Protein AF-A0AAV0I9U7-F1 (afdb_monomer)

Radius of gyration: 17.11 Å; Cα contacts (8 Å, |Δi|>4): 528; chains: 1; bounding box: 50×28×53 Å

Nearest PDB structures (foldseek):
  4u06-assembly1_A  TM=8.555E-01  e=3.594E-05  Leptospira interrogans serovar Copenhageni str. Fiocruz L1-130
  4u08-assembly2_B  TM=7.111E-01  e=4.210E-06  Leptospira interrogans serovar Copenhageni str. Fiocruz L1-130
  7sd1-assembly2_B  TM=6.664E-01  e=1.400E-04  Homo sapiens
  4u09-assembly1_A  TM=4.951E-01  e=8.299E-05  Leptospira interrogans serovar Copenhageni str. Fiocruz L1-130
  7txh-assembly2_E  TM=4.885E-01  e=1.726E-04  Homo sapiens

Mean predicted aligned error: 6.25 Å

Solvent-accessible surface area (backbone atoms only — not comparable to full-atom values): 9029 Å² total; per-residue (Å²): 134,87,80,79,70,90,63,75,78,84,75,64,47,83,37,41,68,49,76,51,66,68,43,69,79,36,58,59,79,77,92,60,69,67,28,48,50,21,30,33,42,39,40,29,42,32,41,23,43,56,51,67,77,43,55,53,32,63,49,24,28,34,41,37,40,32,38,26,58,51,19,38,43,39,59,19,57,47,60,33,48,51,22,28,35,43,36,41,30,40,21,59,48,20,38,40,63,33,57,39,51,53,28,41,47,24,30,35,43,38,41,33,41,21,37,44,23,42,55,63,47,38,53,41,50,22,56,52,24,30,36,40,38,41,28,36,26,46,44,22,45,45,56,61,38,58,45,51,24,50,48,30,29,32,43,35,41,33,53,20,59,45,24,56,50,72,62,70,62,78,32,56,78,50,74,75,53,78,43,79,39,57,45,52,71,125

pLDDT: mean 87.21, std 14.8, range [28.52, 98.88]

Secondary structure (DSSP, 8-state):
------S-----TT-SEEEEES-TT--S----TT-TT--EEEEES---S-PPP-TT-TT--EEEEE--TT--B-GGGTT-TT--EEEEE--TT--BPPPGGG-TT--EEEEES-TT--B--SGGG-TT--EEEEES-TT--B-TTGGG-TT--EEEEES-TT--B----TT--S--EEEEES----

InterPro domains:
  IPR032675 Leucine-rich repeat domain superfamily [G3DSA:3.80.10.10] (3-68)
  IPR032675 Leucine-rich repeat domain superfamily [G3DSA:3.80.10.10] (69-183)

Sequence (186 aa):
MRTLISSSPTLPSSLSTLSICGCQPLERLPNLANLSNLMTLYLSHIGVCEIPDLGELRMLEKFHLMDASNLINLDGLAHLELLEELSVNGCDVLRKLPSLSNLTKLRELKIIDCPFLSEIQGLGELEDLSFLLIKGCNQLTGVTGLDKLESLQQLMITDCAVIKKLPVLSALKHSWKLRITGAMAD

Foldseek 3Di:
DDPPPVDDPDDDLCDQEDADEDPPPQQADDDCLSVCNHQEYHYEQYAYQEHAQPLSVQNHQYYAHYQHQNHAEHQSCQNNQNHQYDAHENHANHAEYHACLSVLNHQEDHAEQHQNHADHHNPLNNQNHAYDAAYNPQNHQEYPNLCNHLNHQEDHAENHQRPADYPDNVSPPDHYDDHHYNYPHD

Organism: NCBI:txid586396

Structure (mmCIF, N/CA/C/O backbone):
data_AF-A0AAV0I9U7-F1
#
_entry.id   AF-A0AAV0I9U7-F1
#
loop_
_atom_site.group_PDB
_atom_site.id
_atom_site.type_symbol
_atom_site.label_atom_id
_atom_site.label_alt_id
_atom_site.label_comp_id
_atom_site.label_asym_id
_atom_site.label_entity_id
_atom_site.label_seq_id
_atom_site.pdbx_PDB_ins_code
_atom_site.Cartn_x
_atom_site.Cartn_y
_atom_site.Cartn_z
_atom_site.occupancy
_atom_site.B_iso_or_equiv
_atom_site.auth_seq_id
_atom_site.auth_comp_id
_atom_site.auth_asym_id
_atom_site.auth_atom_id
_atom_site.pdbx_PDB_model_num
ATOM 1 N N . MET A 1 1 ? 14.957 9.755 -31.350 1.00 32.69 1 MET A N 1
ATOM 2 C CA . MET A 1 1 ? 16.091 8.805 -31.345 1.00 32.69 1 MET A CA 1
ATOM 3 C C . MET A 1 1 ? 15.900 7.857 -30.174 1.00 32.69 1 MET A C 1
ATOM 5 O O . MET A 1 1 ? 15.924 8.312 -29.043 1.00 32.69 1 MET A O 1
ATOM 9 N N . ARG A 1 2 ? 15.620 6.576 -30.442 1.00 35.38 2 ARG A N 1
ATOM 10 C CA . ARG A 1 2 ? 15.543 5.523 -29.420 1.00 35.38 2 ARG A CA 1
ATOM 11 C C . ARG A 1 2 ? 16.968 5.073 -29.106 1.00 35.38 2 ARG A C 1
ATOM 13 O O . ARG A 1 2 ? 17.543 4.318 -29.883 1.00 35.38 2 ARG A O 1
ATOM 20 N N . THR A 1 3 ? 17.553 5.539 -28.012 1.00 28.52 3 THR A N 1
ATOM 21 C CA . THR A 1 3 ? 18.734 4.877 -27.451 1.00 28.52 3 THR A CA 1
ATOM 22 C C . THR A 1 3 ? 18.251 3.654 -26.687 1.00 28.52 3 THR A C 1
ATOM 24 O O . THR A 1 3 ? 17.832 3.748 -25.538 1.00 28.52 3 THR A O 1
ATOM 27 N N . LEU A 1 4 ? 18.271 2.505 -27.364 1.00 35.38 4 LEU A N 1
ATOM 28 C CA . LEU A 1 4 ? 18.295 1.200 -26.717 1.00 35.38 4 LEU A CA 1
ATOM 29 C C . LEU A 1 4 ? 19.596 1.130 -25.911 1.00 35.38 4 LEU A C 1
ATOM 31 O O . LEU A 1 4 ? 20.646 0.792 -26.451 1.00 35.38 4 LEU A O 1
ATOM 35 N N . ILE A 1 5 ? 19.550 1.492 -24.631 1.00 36.97 5 ILE A N 1
ATOM 36 C CA . ILE A 1 5 ? 20.617 1.134 -23.696 1.00 36.97 5 ILE A CA 1
ATOM 37 C C . ILE A 1 5 ? 20.419 -0.362 -23.434 1.00 36.97 5 ILE A C 1
ATOM 39 O O . ILE A 1 5 ? 19.670 -0.760 -22.548 1.00 36.97 5 ILE A O 1
ATOM 43 N N . SER A 1 6 ? 21.023 -1.204 -24.273 1.00 41.38 6 SER A N 1
ATOM 44 C CA . SER A 1 6 ? 20.899 -2.668 -24.238 1.00 41.38 6 SER A CA 1
ATOM 45 C C . SER A 1 6 ? 21.654 -3.331 -23.079 1.00 41.38 6 SER A C 1
ATOM 47 O O . SER A 1 6 ? 21.853 -4.540 -23.078 1.00 41.38 6 SER A O 1
ATOM 49 N N . SER A 1 7 ? 22.069 -2.563 -22.077 1.00 43.28 7 SER A N 1
ATOM 50 C CA . SER A 1 7 ? 22.565 -3.089 -20.813 1.00 43.28 7 SER A CA 1
ATOM 51 C C . SER A 1 7 ? 22.273 -2.066 -19.725 1.00 43.28 7 SER A C 1
ATOM 53 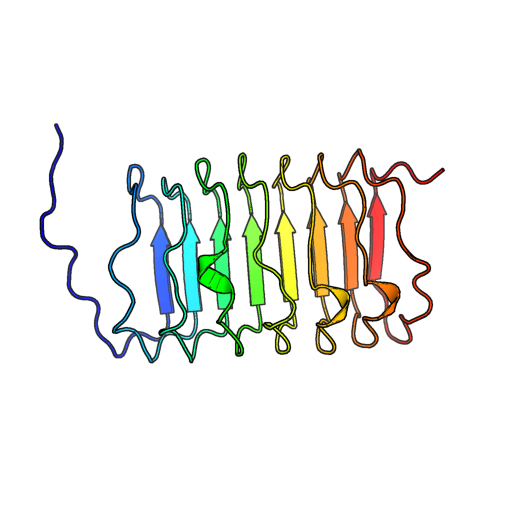O O . SER A 1 7 ? 23.000 -1.082 -19.578 1.00 43.28 7 SER A O 1
ATOM 55 N N . SER A 1 8 ? 21.193 -2.284 -18.972 1.00 55.66 8 SER A N 1
ATOM 56 C CA . SER A 1 8 ? 21.065 -1.648 -17.661 1.00 55.66 8 SER A CA 1
ATOM 57 C C . SER A 1 8 ? 22.343 -1.961 -16.877 1.00 55.66 8 SER A C 1
ATOM 59 O O . SER A 1 8 ? 22.754 -3.127 -16.882 1.00 55.66 8 SER A O 1
ATOM 61 N N . PRO A 1 9 ? 22.991 -0.977 -16.232 1.00 62.31 9 PRO A N 1
ATOM 62 C CA . PRO A 1 9 ? 24.119 -1.266 -15.360 1.00 62.31 9 PRO A CA 1
ATOM 63 C C . PRO A 1 9 ? 23.699 -2.337 -14.349 1.00 62.31 9 PRO A C 1
ATOM 65 O O . PRO A 1 9 ? 22.608 -2.271 -13.778 1.00 62.31 9 PRO A O 1
ATOM 68 N N . THR A 1 10 ? 24.539 -3.356 -14.168 1.00 74.06 10 THR A N 1
ATOM 69 C CA . THR A 1 10 ? 24.338 -4.356 -13.119 1.00 74.06 10 THR A CA 1
ATOM 70 C C . THR A 1 10 ? 24.479 -3.661 -11.775 1.00 74.06 10 THR A C 1
ATOM 72 O O . THR A 1 10 ? 25.557 -3.169 -11.438 1.00 74.06 10 THR A O 1
ATOM 75 N N . LEU A 1 11 ? 23.379 -3.587 -11.033 1.00 85.25 11 LEU A N 1
ATOM 76 C CA . LEU A 1 11 ? 23.352 -3.002 -9.700 1.00 85.25 11 LEU A CA 1
ATOM 77 C C . LEU A 1 11 ? 24.059 -3.941 -8.703 1.00 85.25 11 LEU A C 1
ATOM 79 O O . LEU A 1 11 ? 23.935 -5.163 -8.827 1.00 85.25 11 LEU A O 1
ATOM 83 N N . PRO A 1 12 ? 24.813 -3.406 -7.726 1.00 86.56 12 PRO A N 1
ATOM 84 C CA . PRO A 1 12 ? 25.513 -4.229 -6.747 1.00 86.56 12 PRO A CA 1
ATOM 85 C C . PRO A 1 12 ? 24.515 -4.915 -5.804 1.00 86.56 12 PRO A C 1
ATOM 87 O O . PRO A 1 12 ? 23.624 -4.267 -5.264 1.00 86.56 12 PRO A O 1
ATOM 90 N N . SER A 1 13 ? 24.692 -6.212 -5.537 1.00 88.56 13 SER A N 1
ATOM 91 C CA . SER A 1 13 ? 23.816 -6.978 -4.628 1.00 88.56 13 SER A CA 1
ATOM 92 C C . SER A 1 13 ? 23.899 -6.532 -3.162 1.00 88.56 13 SER A C 1
ATOM 94 O O . SER A 1 13 ? 23.037 -6.878 -2.358 1.00 88.56 13 SER A O 1
ATOM 96 N N . SER A 1 14 ? 24.920 -5.750 -2.802 1.00 91.81 14 SER A N 1
ATOM 97 C CA . SER A 1 14 ? 25.081 -5.145 -1.475 1.00 91.81 14 SER A CA 1
ATOM 98 C C . SER A 1 14 ? 24.196 -3.915 -1.246 1.00 91.81 14 SER A C 1
ATOM 100 O O . SER A 1 14 ? 24.271 -3.305 -0.183 1.00 91.81 14 SER A O 1
ATOM 102 N N . LEU A 1 15 ? 23.427 -3.486 -2.249 1.00 94.38 15 LEU A N 1
ATOM 103 C CA . LEU A 1 15 ? 22.609 -2.284 -2.169 1.00 94.38 15 LEU A CA 1
ATOM 104 C C . LEU A 1 15 ? 21.470 -2.469 -1.155 1.00 94.38 15 LEU A C 1
ATOM 106 O O . LEU A 1 15 ? 20.644 -3.362 -1.315 1.00 94.38 15 LEU A O 1
ATOM 110 N N . SER A 1 16 ? 21.405 -1.593 -0.150 1.00 96.88 16 SER A N 1
ATOM 111 C CA . SER A 1 16 ? 20.299 -1.537 0.817 1.00 96.88 16 SER A CA 1
ATOM 112 C C . SER A 1 16 ? 19.205 -0.547 0.413 1.00 96.88 16 SER A C 1
ATOM 114 O O . SER A 1 16 ? 18.048 -0.705 0.794 1.00 96.88 16 SER A O 1
ATOM 116 N N . THR A 1 17 ? 19.543 0.465 -0.388 1.00 97.19 17 THR A N 1
ATOM 117 C CA . THR A 1 17 ? 18.597 1.478 -0.864 1.00 97.19 17 THR A CA 1
ATOM 118 C C . THR A 1 17 ? 18.794 1.752 -2.347 1.00 97.19 17 THR A C 1
ATOM 120 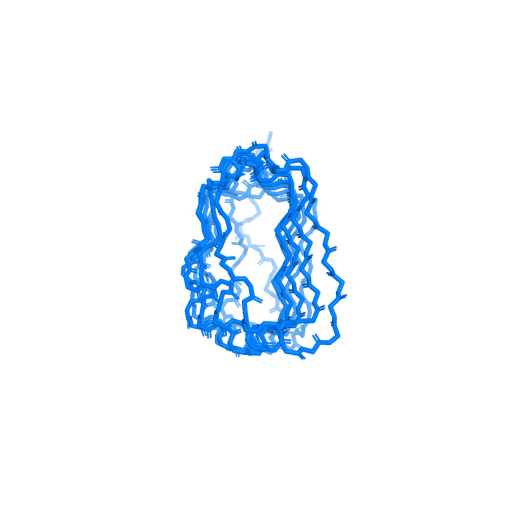O O . THR A 1 17 ? 19.903 2.053 -2.786 1.00 97.19 17 THR A O 1
ATOM 123 N N . LEU A 1 18 ? 17.706 1.699 -3.111 1.00 95.69 18 LEU A N 1
ATOM 124 C CA . LEU A 1 18 ? 17.666 2.011 -4.535 1.00 95.69 18 LEU A CA 1
ATOM 125 C C . LEU A 1 18 ? 16.683 3.151 -4.764 1.00 95.69 18 LEU A C 1
ATOM 127 O O . LEU A 1 18 ? 15.550 3.099 -4.294 1.00 95.69 18 LEU A O 1
ATOM 131 N N . SER A 1 19 ? 17.107 4.162 -5.516 1.00 94.62 19 SER A N 1
ATOM 132 C CA . SER A 1 19 ? 16.237 5.240 -5.977 1.00 94.62 19 SER A CA 1
ATOM 133 C C . SER A 1 19 ? 16.326 5.363 -7.492 1.00 94.62 19 SER A C 1
ATOM 135 O O . SER A 1 19 ? 17.421 5.493 -8.041 1.00 94.62 19 SER A O 1
ATOM 137 N N . ILE A 1 20 ? 15.178 5.304 -8.164 1.00 90.81 20 ILE A N 1
ATOM 138 C CA . ILE A 1 20 ? 15.032 5.524 -9.604 1.00 90.81 20 ILE A CA 1
ATOM 139 C C . ILE A 1 20 ? 14.125 6.741 -9.773 1.00 90.81 20 ILE A C 1
ATOM 141 O O . ILE A 1 20 ? 12.932 6.673 -9.483 1.00 90.81 20 ILE A O 1
ATOM 145 N N . CYS A 1 21 ? 14.697 7.859 -10.221 1.00 89.94 21 CYS A N 1
ATOM 146 C CA . CYS A 1 21 ? 13.996 9.135 -10.341 1.00 89.94 21 CYS A CA 1
ATOM 147 C C . CYS A 1 21 ? 14.173 9.743 -11.738 1.00 89.94 21 CYS A C 1
ATOM 149 O O . CYS A 1 21 ? 15.268 9.702 -12.302 1.00 89.94 21 CYS A O 1
ATOM 151 N N . GLY A 1 22 ? 13.101 10.307 -12.301 1.00 81.38 22 GLY A N 1
ATOM 152 C CA . GLY A 1 22 ? 13.161 11.114 -13.528 1.00 81.38 22 GLY A CA 1
ATOM 153 C C . GLY A 1 22 ? 13.458 10.316 -14.797 1.00 81.38 22 GLY A C 1
ATOM 154 O O . GLY A 1 22 ? 13.889 10.873 -15.805 1.00 81.38 22 GLY A O 1
ATOM 155 N N . CYS A 1 23 ? 13.238 9.004 -14.767 1.00 73.31 23 CYS A N 1
ATOM 156 C CA . CYS A 1 23 ? 13.459 8.126 -15.908 1.00 73.31 23 CYS A CA 1
ATOM 157 C C . CYS A 1 23 ? 12.193 8.049 -16.778 1.00 73.31 23 CYS A C 1
ATOM 159 O O . CYS A 1 23 ? 11.574 6.999 -16.886 1.00 73.31 23 CYS A O 1
ATOM 161 N N . GLN A 1 24 ? 11.785 9.147 -17.415 1.00 73.12 24 GLN A N 1
ATOM 162 C CA . GLN A 1 24 ? 10.791 9.133 -18.503 1.00 73.12 24 GLN A CA 1
ATOM 163 C C . GLN A 1 24 ? 11.577 9.046 -19.826 1.00 73.12 24 GLN A C 1
ATOM 165 O O . GLN A 1 24 ? 12.372 9.951 -20.087 1.00 73.12 24 GLN A O 1
ATOM 170 N N . PRO A 1 25 ? 11.470 7.972 -20.639 1.00 68.38 25 PRO A N 1
ATOM 171 C CA . PRO A 1 25 ? 10.328 7.071 -20.809 1.00 68.38 25 PRO A CA 1
ATOM 172 C C . PRO A 1 25 ? 10.620 5.628 -20.348 1.00 68.38 25 PRO A C 1
ATOM 174 O O . PRO A 1 25 ? 10.526 4.697 -21.142 1.00 68.38 25 PRO A O 1
ATOM 177 N N . LEU A 1 26 ? 11.050 5.401 -19.104 1.00 74.38 26 LEU A N 1
ATOM 178 C CA . LEU A 1 26 ? 11.305 4.048 -18.599 1.00 74.38 26 LEU A CA 1
ATOM 179 C C . LEU A 1 26 ? 9.989 3.266 -18.556 1.00 74.38 26 LEU A C 1
ATOM 181 O O . LEU A 1 26 ? 9.232 3.358 -17.597 1.00 74.38 26 LEU A O 1
ATOM 185 N N . GLU A 1 27 ? 9.725 2.512 -19.618 1.00 79.19 27 GLU A N 1
ATOM 186 C CA . GLU A 1 27 ? 8.516 1.698 -19.771 1.00 79.19 27 GLU A CA 1
ATOM 187 C C . GLU A 1 27 ? 8.557 0.442 -18.886 1.00 79.19 27 GLU A C 1
ATOM 189 O O . GLU A 1 27 ? 7.519 -0.158 -18.615 1.00 79.19 27 GLU A O 1
ATOM 194 N N . ARG A 1 28 ? 9.750 0.029 -18.425 1.00 82.00 28 ARG A N 1
ATOM 195 C CA . ARG A 1 28 ? 9.964 -1.171 -17.599 1.00 82.00 28 ARG A CA 1
ATOM 196 C C . ARG A 1 28 ? 11.075 -0.941 -16.580 1.00 82.00 28 ARG A C 1
ATOM 198 O O . ARG A 1 28 ? 12.111 -0.382 -16.933 1.00 82.00 28 ARG A O 1
ATOM 205 N N . LEU A 1 29 ? 10.895 -1.415 -15.348 1.00 84.56 29 LEU A N 1
ATOM 206 C CA . LEU A 1 29 ? 11.964 -1.389 -14.346 1.00 84.56 29 LEU A CA 1
ATOM 207 C C . LEU A 1 29 ? 13.150 -2.281 -14.764 1.00 84.56 29 LEU A C 1
ATOM 209 O O . LEU A 1 29 ? 12.949 -3.289 -15.450 1.00 84.56 29 LEU A O 1
ATOM 213 N N . PRO A 1 30 ? 14.388 -1.940 -14.350 1.00 84.38 30 PRO A N 1
ATOM 214 C CA . PRO A 1 30 ? 15.520 -2.849 -14.494 1.00 84.38 30 PRO A CA 1
ATOM 215 C C . PRO A 1 30 ? 15.283 -4.135 -13.690 1.00 84.38 30 PRO A C 1
ATOM 217 O O . PRO A 1 30 ? 14.468 -4.165 -12.771 1.00 84.38 30 PRO A O 1
ATOM 220 N N . ASN A 1 31 ? 16.009 -5.207 -14.017 1.00 85.06 31 ASN A N 1
ATOM 221 C CA . ASN A 1 31 ? 15.917 -6.445 -13.245 1.00 85.06 31 ASN A CA 1
ATOM 222 C C . ASN A 1 31 ? 16.465 -6.225 -11.824 1.00 85.06 31 ASN A C 1
ATOM 224 O O . ASN A 1 31 ? 17.658 -5.965 -11.656 1.00 85.06 31 ASN A O 1
ATOM 228 N N . LEU A 1 32 ? 15.591 -6.343 -10.821 1.00 89.12 32 LEU A N 1
ATOM 229 C CA . LEU A 1 32 ? 15.921 -6.157 -9.407 1.00 89.12 32 LEU A CA 1
ATOM 230 C C . LEU A 1 32 ? 16.149 -7.481 -8.658 1.00 89.12 32 LEU A C 1
ATOM 232 O O . LEU A 1 32 ? 16.520 -7.441 -7.491 1.00 89.12 32 LEU A O 1
ATOM 236 N N . ALA A 1 33 ? 15.981 -8.643 -9.301 1.00 83.75 33 ALA A N 1
ATOM 237 C CA . ALA A 1 33 ? 15.939 -9.948 -8.626 1.00 83.75 33 ALA A CA 1
ATOM 238 C C . ALA A 1 33 ? 17.190 -10.281 -7.787 1.00 83.75 33 ALA A C 1
ATOM 240 O O . ALA A 1 33 ? 17.105 -11.018 -6.814 1.00 83.75 33 ALA A O 1
ATOM 241 N N . ASN A 1 34 ? 18.352 -9.712 -8.127 1.00 86.31 34 ASN A N 1
ATOM 242 C CA . ASN A 1 34 ? 19.609 -9.964 -7.412 1.00 86.31 34 ASN A CA 1
ATOM 243 C C . ASN A 1 34 ? 19.848 -9.026 -6.213 1.00 86.31 34 ASN A C 1
ATOM 245 O O . ASN A 1 34 ? 20.899 -9.108 -5.573 1.00 86.31 34 ASN A O 1
ATOM 249 N N . LEU A 1 35 ? 18.925 -8.108 -5.914 1.00 92.31 35 LEU A N 1
ATOM 250 C CA . LEU A 1 35 ? 19.061 -7.126 -4.834 1.00 92.31 35 LEU A CA 1
ATOM 251 C C . LEU A 1 35 ? 18.469 -7.655 -3.522 1.00 92.31 35 LEU A C 1
ATOM 253 O O . LEU A 1 35 ? 17.637 -7.011 -2.893 1.00 92.31 35 LEU A O 1
ATOM 257 N N . SER A 1 36 ? 18.912 -8.834 -3.089 1.00 89.94 36 SER A N 1
ATOM 258 C CA . SER A 1 36 ? 18.362 -9.527 -1.915 1.00 89.94 36 SER A CA 1
ATOM 259 C C . SER A 1 36 ? 18.560 -8.783 -0.586 1.00 89.94 36 SER A C 1
ATOM 261 O O . SER A 1 36 ? 17.892 -9.107 0.388 1.00 89.94 36 SER A O 1
ATOM 263 N N . ASN A 1 37 ? 19.475 -7.808 -0.530 1.00 94.38 37 ASN A N 1
ATOM 264 C CA . ASN A 1 37 ? 19.717 -6.961 0.646 1.00 94.38 37 ASN A CA 1
ATOM 265 C C . ASN A 1 37 ? 18.946 -5.631 0.604 1.00 94.38 37 ASN A C 1
ATOM 267 O O . ASN A 1 37 ? 19.140 -4.789 1.481 1.00 94.38 37 ASN A O 1
ATOM 271 N N . LEU A 1 38 ? 18.121 -5.410 -0.424 1.00 97.19 38 LEU A N 1
ATOM 272 C CA . LEU A 1 38 ? 17.418 -4.150 -0.603 1.00 97.19 38 LEU A CA 1
ATOM 273 C C . LEU A 1 38 ? 16.325 -3.999 0.454 1.00 97.19 38 LEU A C 1
ATOM 275 O O . LEU A 1 38 ? 15.378 -4.774 0.481 1.00 97.19 38 LEU A O 1
ATOM 279 N N . MET A 1 39 ? 16.458 -2.969 1.284 1.00 98.25 39 MET A N 1
ATOM 280 C CA . MET A 1 39 ? 15.520 -2.612 2.350 1.00 98.25 39 MET A CA 1
ATOM 281 C C . MET A 1 39 ? 14.599 -1.468 1.943 1.00 98.25 39 MET A C 1
ATOM 283 O O . MET A 1 39 ? 13.493 -1.334 2.458 1.00 98.25 39 MET A O 1
ATOM 287 N N . THR A 1 40 ? 15.034 -0.624 1.006 1.00 98.56 40 THR A N 1
ATOM 288 C CA . THR A 1 40 ? 14.261 0.544 0.584 1.00 98.56 40 THR A CA 1
ATOM 289 C C . THR A 1 40 ? 14.315 0.751 -0.923 1.00 98.56 40 THR A C 1
ATOM 291 O O . THR A 1 40 ? 15.394 0.815 -1.518 1.00 98.56 40 THR A O 1
ATOM 294 N N . LEU A 1 41 ? 13.143 0.918 -1.532 1.00 97.69 41 LEU A N 1
ATOM 295 C CA . LEU A 1 41 ? 12.976 1.209 -2.950 1.00 97.69 41 LEU A CA 1
ATOM 296 C C . LEU A 1 41 ? 12.166 2.497 -3.135 1.00 97.69 41 LEU A C 1
ATOM 298 O O . LEU A 1 41 ? 10.997 2.569 -2.760 1.00 97.69 41 LEU A O 1
ATOM 302 N N . TYR A 1 42 ? 12.797 3.501 -3.742 1.00 97.12 42 TYR A N 1
ATOM 303 C CA . TYR A 1 42 ? 12.165 4.741 -4.186 1.00 97.12 42 TYR A CA 1
ATOM 304 C C . TYR A 1 42 ? 12.023 4.740 -5.706 1.00 97.12 42 TYR A C 1
ATOM 306 O O . TYR A 1 42 ? 13.000 4.582 -6.438 1.00 97.12 42 TYR A O 1
ATOM 314 N N . LEU A 1 43 ? 10.811 4.976 -6.183 1.00 94.44 43 LEU A N 1
ATOM 315 C CA . LEU A 1 43 ? 10.473 5.125 -7.589 1.00 94.44 43 LEU A CA 1
ATOM 316 C C . LEU A 1 43 ? 9.753 6.462 -7.761 1.00 94.44 43 LEU A C 1
ATOM 318 O O . LEU A 1 43 ? 8.715 6.683 -7.145 1.00 94.44 43 LEU A O 1
ATOM 322 N N . SER A 1 44 ? 10.298 7.371 -8.565 1.00 94.12 44 SER A N 1
ATOM 323 C CA . SER A 1 44 ? 9.726 8.708 -8.748 1.00 94.12 44 SER A CA 1
ATOM 324 C C . SER A 1 44 ? 9.779 9.157 -10.205 1.00 94.12 44 SER A C 1
ATOM 326 O O . SER A 1 44 ? 10.797 8.984 -10.879 1.00 94.12 44 SER A O 1
ATOM 328 N N . HIS A 1 45 ? 8.690 9.742 -10.706 1.00 91.56 45 HIS A N 1
ATOM 329 C CA . HIS A 1 45 ? 8.592 10.241 -12.080 1.00 91.56 45 HIS A CA 1
ATOM 330 C C . HIS A 1 45 ? 8.976 9.165 -13.117 1.00 91.56 45 HIS A C 1
ATOM 332 O O . HIS A 1 45 ? 9.830 9.392 -13.979 1.00 91.56 45 HIS A O 1
ATOM 338 N N . ILE A 1 46 ? 8.373 7.974 -13.027 1.00 87.88 46 ILE A N 1
ATOM 339 C CA . ILE A 1 46 ? 8.652 6.834 -13.922 1.00 87.88 46 ILE A CA 1
ATOM 340 C C . ILE A 1 46 ? 7.484 6.546 -14.870 1.00 87.88 46 ILE A C 1
ATOM 342 O O . ILE A 1 46 ? 6.323 6.763 -14.535 1.00 87.88 46 ILE A O 1
ATOM 346 N N . GLY A 1 47 ? 7.797 6.070 -16.078 1.00 85.81 47 GLY A N 1
ATOM 347 C CA . GLY A 1 47 ? 6.818 5.851 -17.151 1.00 85.81 47 GLY A CA 1
ATOM 348 C C . GLY A 1 47 ? 6.235 4.438 -17.212 1.00 85.81 47 GLY A C 1
ATOM 349 O O . GLY A 1 47 ? 5.608 4.104 -18.217 1.00 85.81 47 GLY A O 1
ATOM 350 N N . VAL A 1 48 ? 6.475 3.607 -16.191 1.00 85.38 48 VAL A N 1
ATOM 351 C CA . VAL A 1 48 ? 6.119 2.180 -16.195 1.00 85.38 48 VAL A CA 1
ATOM 352 C C . VAL A 1 48 ? 4.607 1.975 -16.131 1.00 85.38 48 VAL A C 1
ATOM 354 O O . VAL A 1 48 ? 3.901 2.704 -15.435 1.00 85.38 48 VAL A O 1
ATOM 357 N N . CYS A 1 49 ? 4.118 0.946 -16.823 1.00 84.06 49 CYS A N 1
ATOM 358 C CA . CYS A 1 49 ? 2.703 0.561 -16.781 1.00 84.06 49 CYS A CA 1
ATOM 359 C C . CYS A 1 49 ? 2.396 -0.480 -15.692 1.00 84.06 49 CYS A C 1
ATOM 361 O O . CYS A 1 49 ? 1.262 -0.565 -15.215 1.00 84.06 49 CYS A O 1
ATOM 363 N N . GLU A 1 50 ? 3.409 -1.250 -15.287 1.00 85.50 50 GLU A N 1
ATOM 364 C CA . GLU A 1 50 ? 3.328 -2.308 -14.278 1.00 85.50 50 GLU A CA 1
ATOM 365 C C . GLU A 1 50 ? 4.609 -2.369 -13.433 1.00 85.50 50 GLU A C 1
ATOM 367 O O . GLU A 1 50 ? 5.701 -2.037 -13.907 1.00 85.50 50 GLU A O 1
ATOM 372 N N . ILE A 1 51 ? 4.471 -2.815 -12.183 1.00 89.88 51 ILE A N 1
ATOM 373 C CA . ILE A 1 51 ? 5.601 -3.214 -11.340 1.00 89.88 51 ILE A CA 1
ATOM 374 C C . ILE A 1 51 ? 5.810 -4.723 -11.535 1.00 89.88 51 ILE A C 1
ATOM 376 O O . ILE A 1 51 ? 4.849 -5.475 -11.357 1.00 89.88 51 ILE A O 1
ATOM 380 N N . PRO A 1 52 ? 7.020 -5.182 -11.920 1.00 89.94 52 PRO A N 1
ATOM 381 C CA . PRO A 1 52 ? 7.313 -6.609 -12.005 1.00 89.94 52 PRO A CA 1
ATOM 382 C C . PRO A 1 52 ? 7.191 -7.255 -10.624 1.00 89.94 52 PRO A C 1
ATOM 384 O O . PRO A 1 52 ? 7.252 -6.563 -9.612 1.00 89.94 52 PRO A O 1
ATOM 387 N N . ASP A 1 53 ? 7.068 -8.579 -10.576 1.00 92.06 53 ASP A N 1
ATOM 388 C CA . ASP A 1 53 ? 7.092 -9.289 -9.298 1.00 92.06 53 ASP A CA 1
ATOM 389 C C . ASP A 1 53 ? 8.393 -8.987 -8.539 1.00 92.06 53 ASP A C 1
ATOM 391 O O . ASP A 1 53 ? 9.498 -9.206 -9.047 1.00 92.06 53 ASP A O 1
ATOM 395 N N . LEU A 1 54 ? 8.243 -8.432 -7.338 1.00 93.44 54 LEU A N 1
ATOM 396 C CA . LEU A 1 54 ? 9.334 -8.068 -6.446 1.00 93.44 54 LEU A CA 1
ATOM 397 C C . LEU A 1 54 ? 9.551 -9.114 -5.344 1.00 93.44 54 LEU A C 1
ATOM 399 O O . LEU A 1 54 ? 10.311 -8.845 -4.420 1.00 93.44 54 LEU A O 1
ATOM 403 N N . GLY A 1 55 ? 8.942 -10.302 -5.425 1.00 91.44 55 GLY A N 1
ATOM 404 C CA . GLY A 1 55 ? 9.016 -11.344 -4.389 1.00 91.44 55 GLY A CA 1
ATOM 405 C C . GLY A 1 55 ? 10.426 -11.834 -4.017 1.00 91.44 55 GLY A C 1
ATOM 406 O O . GLY A 1 55 ? 10.623 -12.390 -2.938 1.00 91.44 55 GLY A O 1
ATOM 407 N N . GLU A 1 56 ? 11.436 -11.592 -4.857 1.00 91.62 56 GLU A N 1
ATOM 408 C CA . GLU A 1 56 ? 12.844 -11.870 -4.521 1.00 91.62 56 GLU A CA 1
ATOM 409 C C . GLU A 1 56 ? 13.464 -10.819 -3.576 1.00 91.62 56 GLU A C 1
ATOM 411 O O . GLU A 1 56 ? 14.472 -11.084 -2.917 1.00 91.62 56 GLU A O 1
ATOM 416 N N . LEU A 1 57 ? 12.853 -9.637 -3.446 1.00 94.81 57 LEU A N 1
ATOM 417 C CA . LEU A 1 57 ? 13.278 -8.559 -2.545 1.00 94.81 57 LEU A CA 1
ATOM 418 C C . LEU A 1 57 ? 12.793 -8.822 -1.112 1.00 94.81 57 LEU A C 1
ATOM 420 O O . LEU A 1 57 ? 12.075 -8.025 -0.513 1.00 94.81 57 LEU A O 1
ATOM 424 N N . ARG A 1 58 ? 13.186 -9.966 -0.549 1.00 90.56 58 ARG A N 1
ATOM 425 C CA . ARG A 1 58 ? 12.662 -10.483 0.729 1.00 90.56 58 ARG A CA 1
ATOM 426 C C . ARG A 1 58 ? 12.991 -9.632 1.953 1.00 90.56 58 ARG A C 1
ATOM 428 O O . ARG A 1 58 ? 12.383 -9.844 2.990 1.00 90.56 58 ARG A O 1
ATOM 435 N N . MET A 1 59 ? 13.945 -8.709 1.838 1.00 96.19 59 MET A N 1
ATOM 436 C CA . MET A 1 59 ? 14.343 -7.779 2.901 1.00 96.19 59 MET A CA 1
ATOM 437 C C . MET A 1 59 ? 13.703 -6.393 2.743 1.00 96.19 59 MET A C 1
ATOM 439 O O . MET A 1 59 ? 14.059 -5.481 3.484 1.00 96.19 59 MET A O 1
ATOM 443 N N . LEU A 1 60 ? 12.814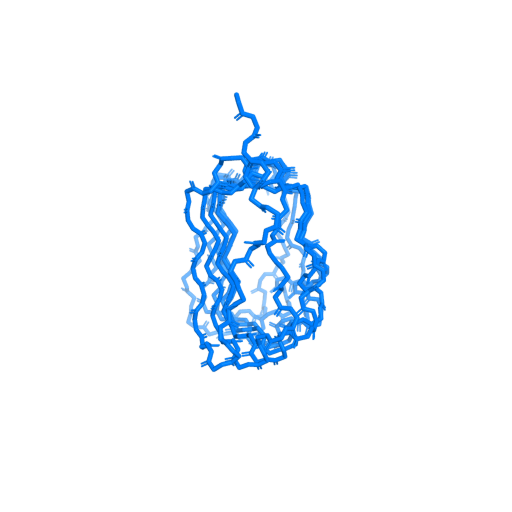 -6.202 1.760 1.00 97.94 60 LEU A N 1
ATOM 444 C CA . LEU A 1 60 ? 12.264 -4.889 1.451 1.00 97.94 60 LEU A CA 1
ATOM 445 C C . LEU A 1 60 ? 11.250 -4.463 2.515 1.00 97.94 60 LEU A C 1
ATOM 447 O O . LEU A 1 60 ? 10.146 -4.994 2.590 1.00 97.94 60 LEU A O 1
ATOM 451 N N . GLU A 1 61 ? 11.631 -3.458 3.296 1.00 98.62 61 GLU A N 1
ATOM 452 C CA . GLU A 1 61 ? 10.824 -2.883 4.374 1.00 98.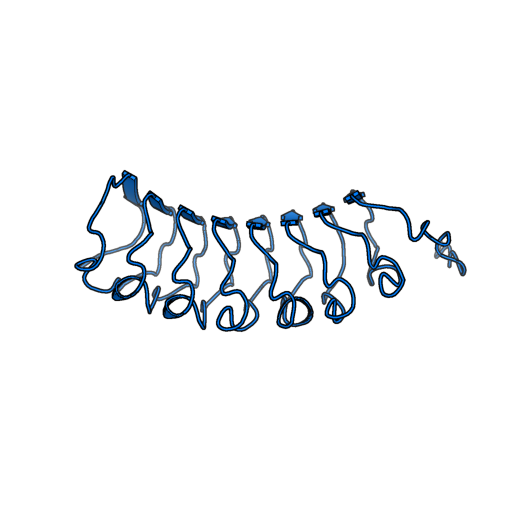62 61 GLU A CA 1
ATOM 453 C C . GLU A 1 61 ? 10.064 -1.639 3.904 1.00 98.62 61 GLU A C 1
ATOM 455 O O . GLU A 1 61 ? 8.999 -1.322 4.426 1.00 98.62 61 GLU A O 1
ATOM 460 N N . LYS A 1 62 ? 10.591 -0.915 2.907 1.00 98.81 62 LYS A N 1
ATOM 461 C CA . LYS A 1 62 ? 10.041 0.378 2.483 1.00 98.81 62 LYS A CA 1
ATOM 462 C C . LYS A 1 62 ? 9.912 0.481 0.974 1.00 98.81 62 LYS A C 1
ATOM 464 O O . LYS A 1 62 ? 10.901 0.367 0.243 1.00 98.81 62 LYS A O 1
ATOM 469 N N . PHE A 1 63 ? 8.704 0.774 0.510 1.00 98.50 63 PHE A N 1
ATOM 470 C CA . PHE A 1 63 ? 8.407 1.022 -0.894 1.00 98.50 63 PHE A CA 1
ATOM 471 C C . PHE A 1 63 ? 7.707 2.369 -1.050 1.00 98.50 63 PHE A C 1
ATOM 473 O O . PHE A 1 63 ? 6.608 2.595 -0.537 1.00 98.50 63 PHE A O 1
ATOM 480 N N . HIS A 1 64 ? 8.339 3.265 -1.801 1.00 98.50 64 HIS A N 1
ATOM 481 C CA . HIS A 1 64 ? 7.809 4.589 -2.082 1.00 98.50 64 HIS A CA 1
ATOM 482 C C . HIS A 1 64 ? 7.723 4.802 -3.586 1.00 98.50 64 HIS A C 1
ATOM 484 O O . HIS A 1 64 ? 8.729 4.766 -4.294 1.00 98.50 64 HIS A O 1
ATOM 490 N N . LEU A 1 65 ? 6.515 5.073 -4.056 1.00 97.12 65 LEU A N 1
ATOM 491 C CA . LEU A 1 65 ? 6.202 5.369 -5.438 1.00 97.12 65 LEU A CA 1
ATOM 492 C C . LEU A 1 65 ? 5.600 6.768 -5.540 1.00 97.12 65 LEU A C 1
ATOM 494 O O . LEU A 1 65 ? 4.668 7.103 -4.810 1.00 97.12 65 LEU A O 1
ATOM 498 N N . MET A 1 66 ? 6.128 7.571 -6.455 1.00 96.12 66 MET A N 1
ATOM 499 C CA . MET A 1 66 ? 5.682 8.930 -6.732 1.00 96.12 66 MET A CA 1
ATOM 500 C C . MET A 1 66 ? 5.594 9.154 -8.242 1.00 96.12 66 MET A C 1
ATOM 502 O O . MET A 1 66 ? 6.521 8.815 -8.974 1.00 96.12 66 MET A O 1
ATOM 506 N N . ASP A 1 67 ? 4.512 9.765 -8.708 1.00 93.94 67 ASP A N 1
ATOM 507 C CA . ASP A 1 67 ? 4.358 10.238 -10.086 1.00 93.94 67 ASP A CA 1
ATOM 508 C C . ASP A 1 67 ? 4.621 9.148 -11.139 1.00 93.94 67 ASP A C 1
ATOM 510 O O . ASP A 1 67 ? 5.470 9.282 -12.027 1.00 93.94 67 ASP A O 1
ATOM 514 N N . ALA A 1 68 ? 3.887 8.038 -11.026 1.00 92.75 68 ALA A N 1
ATOM 515 C CA . ALA A 1 68 ? 3.871 6.956 -12.008 1.00 92.75 68 ALA A CA 1
ATOM 516 C C . ALA A 1 68 ? 2.593 7.035 -12.855 1.00 92.75 68 ALA A C 1
ATOM 518 O O . ALA A 1 68 ? 1.639 6.277 -12.671 1.00 92.75 68 ALA A O 1
ATOM 519 N N . SER A 1 69 ? 2.573 7.989 -13.786 1.00 88.94 69 SER A N 1
ATOM 520 C CA . SER A 1 69 ? 1.373 8.411 -14.525 1.00 88.94 69 SER A CA 1
ATOM 521 C C . SER A 1 69 ? 0.751 7.343 -15.430 1.00 88.94 69 SER A C 1
ATOM 523 O O . SER A 1 69 ? -0.423 7.454 -15.769 1.00 88.94 69 SER A O 1
ATOM 525 N N . ASN A 1 70 ? 1.507 6.305 -15.802 1.00 91.62 70 ASN A N 1
ATOM 526 C CA . ASN A 1 70 ? 1.025 5.199 -16.635 1.00 91.62 70 ASN A CA 1
ATOM 527 C C . ASN A 1 70 ? 0.730 3.918 -15.840 1.00 91.62 70 ASN A C 1
ATOM 529 O O . ASN A 1 70 ? 0.258 2.943 -16.427 1.00 91.62 70 ASN A O 1
ATOM 533 N N . LEU A 1 71 ? 1.020 3.886 -14.535 1.00 93.25 71 LEU A N 1
ATOM 534 C CA . LEU A 1 71 ? 0.943 2.665 -13.740 1.00 93.25 71 LEU A CA 1
ATOM 535 C C . LEU A 1 71 ? -0.512 2.289 -13.443 1.00 93.25 71 LEU A C 1
ATOM 537 O O . LEU A 1 71 ? -1.245 3.055 -12.824 1.00 93.25 71 LEU A O 1
ATOM 541 N N . ILE A 1 72 ? -0.919 1.082 -13.842 1.00 92.88 72 ILE A N 1
ATOM 542 C CA . ILE A 1 72 ? -2.321 0.638 -13.739 1.00 92.88 72 ILE A CA 1
ATOM 543 C C . ILE A 1 72 ? -2.567 -0.212 -12.484 1.00 92.88 72 ILE A C 1
ATOM 545 O O . ILE A 1 72 ? -3.678 -0.204 -11.942 1.00 92.88 72 ILE A O 1
ATOM 549 N N . ASN A 1 73 ? -1.555 -0.952 -12.021 1.00 92.06 73 ASN A N 1
ATOM 550 C CA . ASN A 1 73 ? -1.633 -1.820 -10.844 1.00 92.06 73 ASN A CA 1
ATOM 551 C C . ASN A 1 73 ? -0.282 -1.952 -10.120 1.00 92.06 73 ASN A C 1
ATOM 553 O O . ASN A 1 73 ? 0.762 -1.587 -10.657 1.00 92.06 73 ASN A O 1
ATOM 557 N N . LEU A 1 74 ? -0.327 -2.515 -8.912 1.00 94.44 74 LEU A N 1
ATOM 558 C CA . LEU A 1 74 ? 0.830 -2.784 -8.055 1.00 94.44 74 LEU A CA 1
ATOM 559 C C . LEU A 1 74 ? 0.941 -4.273 -7.666 1.00 94.44 74 LEU A C 1
ATOM 561 O O . LEU A 1 74 ? 1.460 -4.599 -6.601 1.00 94.44 74 LEU A O 1
ATOM 565 N N . ASP A 1 75 ? 0.456 -5.187 -8.515 1.00 93.94 75 ASP A N 1
ATOM 566 C CA . ASP A 1 75 ? 0.370 -6.622 -8.187 1.00 93.94 75 ASP A CA 1
ATOM 567 C C . ASP A 1 75 ? 1.743 -7.231 -7.828 1.00 93.94 75 ASP A C 1
ATOM 569 O O . ASP A 1 75 ? 1.821 -8.132 -6.996 1.00 93.94 75 ASP A O 1
ATOM 573 N N . GLY A 1 76 ? 2.837 -6.682 -8.370 1.00 93.75 76 GLY A N 1
ATOM 574 C CA . GLY A 1 76 ? 4.206 -7.106 -8.064 1.00 93.75 76 GLY A CA 1
ATOM 575 C C . GLY A 1 76 ? 4.658 -6.916 -6.608 1.00 93.75 76 GLY A C 1
ATOM 576 O O . GLY A 1 76 ? 5.724 -7.405 -6.246 1.00 93.75 76 GLY A O 1
ATOM 577 N N . LEU A 1 77 ? 3.872 -6.241 -5.758 1.00 95.69 77 LEU A N 1
ATOM 578 C CA . LEU A 1 77 ? 4.166 -6.089 -4.325 1.00 95.69 77 LEU A CA 1
ATOM 579 C C . LEU A 1 77 ? 3.539 -7.192 -3.448 1.00 95.69 77 LEU A C 1
ATOM 581 O O . LEU A 1 77 ? 3.796 -7.222 -2.248 1.00 95.69 77 LEU A O 1
ATOM 585 N N . ALA A 1 78 ? 2.716 -8.091 -4.004 1.00 94.31 78 ALA A N 1
ATOM 586 C CA . ALA A 1 78 ? 1.867 -9.015 -3.235 1.00 94.31 78 ALA A CA 1
ATOM 587 C C . ALA A 1 78 ? 2.615 -10.010 -2.317 1.00 94.31 78 ALA A C 1
ATOM 589 O O . ALA A 1 78 ? 2.002 -10.586 -1.416 1.00 94.31 78 ALA A O 1
ATOM 590 N N . HIS A 1 79 ? 3.916 -10.216 -2.543 1.00 94.00 79 HIS A N 1
ATOM 591 C CA . HIS A 1 79 ? 4.765 -11.166 -1.810 1.00 94.00 79 HIS A CA 1
ATOM 592 C C . HIS A 1 79 ? 5.758 -10.494 -0.841 1.00 94.00 79 HIS A C 1
ATOM 594 O O . HIS A 1 79 ? 6.640 -11.158 -0.301 1.00 94.00 79 HIS A O 1
ATOM 600 N N . LEU A 1 80 ? 5.658 -9.178 -0.626 1.00 95.81 80 LEU A N 1
ATOM 601 C CA . LEU A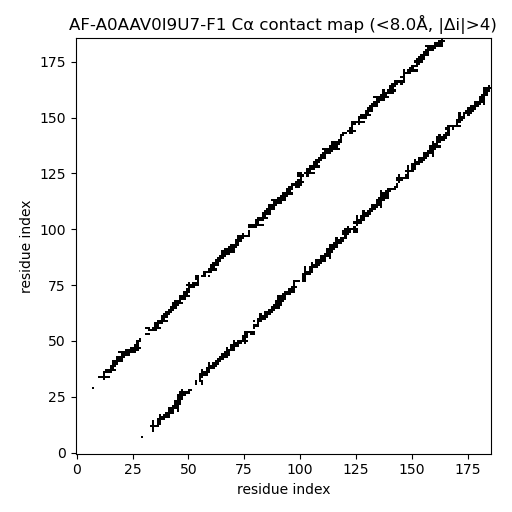 1 80 ? 6.586 -8.424 0.226 1.00 95.81 80 LEU A CA 1
ATOM 602 C C . LEU A 1 80 ? 6.187 -8.493 1.710 1.00 95.81 80 LEU A C 1
ATOM 604 O O . LEU A 1 80 ? 5.783 -7.503 2.309 1.00 95.81 80 LEU A O 1
ATOM 608 N N . GLU A 1 81 ? 6.295 -9.673 2.318 1.00 95.56 81 GLU A N 1
ATOM 609 C CA . GLU A 1 81 ? 5.802 -9.949 3.683 1.00 95.56 81 GLU A CA 1
ATOM 610 C C . GLU A 1 81 ? 6.471 -9.112 4.794 1.00 95.56 81 GLU A C 1
ATOM 612 O O . GLU A 1 81 ? 5.880 -8.924 5.857 1.00 95.56 81 GLU A O 1
ATOM 617 N N . LEU A 1 82 ? 7.686 -8.597 4.558 1.00 97.62 82 LEU A N 1
ATOM 618 C CA . LEU A 1 82 ? 8.411 -7.729 5.498 1.00 97.62 82 LEU A CA 1
ATOM 619 C C . LEU A 1 82 ? 8.158 -6.231 5.280 1.00 97.62 82 LEU A C 1
ATOM 621 O O . LEU A 1 82 ? 8.766 -5.414 5.968 1.00 97.62 82 LEU A O 1
ATOM 625 N N . LEU A 1 83 ? 7.288 -5.851 4.341 1.00 98.44 83 LEU A N 1
ATOM 626 C CA . LEU A 1 83 ? 7.036 -4.445 4.048 1.00 98.44 83 LEU A CA 1
ATOM 627 C C . LEU A 1 83 ? 6.390 -3.752 5.257 1.00 98.44 83 LEU A C 1
ATOM 629 O O . LEU A 1 83 ? 5.294 -4.113 5.678 1.00 98.44 83 LEU A O 1
ATOM 633 N N . GLU A 1 84 ? 7.060 -2.730 5.784 1.00 98.75 84 GLU A N 1
ATOM 634 C CA . GLU A 1 84 ? 6.617 -1.915 6.918 1.00 98.75 84 GLU A CA 1
ATOM 635 C C . GLU A 1 84 ? 6.030 -0.568 6.470 1.00 98.75 84 GLU A C 1
ATOM 637 O O . GLU A 1 84 ? 5.102 -0.054 7.098 1.00 98.75 84 GLU A O 1
ATOM 642 N N . GLU A 1 85 ? 6.527 -0.006 5.364 1.00 98.88 85 GLU A N 1
ATOM 643 C CA . GLU A 1 85 ? 6.076 1.276 4.817 1.00 98.88 85 GLU A CA 1
ATOM 644 C C . GLU A 1 85 ? 5.722 1.163 3.329 1.00 98.88 85 GLU A C 1
ATOM 646 O O . GLU A 1 85 ? 6.569 0.851 2.486 1.00 98.88 85 GLU A O 1
ATOM 651 N N . LEU A 1 86 ? 4.476 1.503 2.991 1.00 98.75 86 LEU A N 1
ATOM 652 C CA . LEU A 1 86 ? 3.997 1.614 1.615 1.00 98.75 86 LEU A CA 1
ATOM 653 C C . LEU A 1 86 ? 3.459 3.022 1.368 1.00 98.75 86 LEU A C 1
ATOM 655 O O . LEU A 1 86 ? 2.458 3.439 1.952 1.00 98.75 86 LEU A O 1
ATOM 659 N N . SER A 1 87 ? 4.106 3.752 0.464 1.00 98.75 87 SER A N 1
ATOM 660 C CA . SER A 1 87 ? 3.655 5.069 0.018 1.00 98.75 87 SER A CA 1
ATOM 661 C C . SER A 1 87 ? 3.463 5.088 -1.489 1.00 98.75 87 SER A C 1
ATOM 663 O O . SER A 1 87 ? 4.408 4.854 -2.234 1.00 98.75 87 SER A O 1
ATOM 665 N N . VAL A 1 88 ? 2.264 5.442 -1.935 1.00 98.25 88 VAL A N 1
ATOM 666 C CA . VAL A 1 88 ? 1.892 5.587 -3.344 1.00 98.25 88 VAL A CA 1
ATOM 667 C C . VAL A 1 88 ? 1.321 6.985 -3.541 1.00 98.25 88 VAL A C 1
ATOM 669 O O . VAL A 1 88 ? 0.330 7.343 -2.907 1.00 98.25 88 VAL A O 1
ATOM 672 N N . ASN A 1 89 ? 1.972 7.792 -4.371 1.00 97.94 89 ASN A N 1
ATOM 673 C CA . ASN A 1 89 ? 1.628 9.192 -4.594 1.00 97.94 89 ASN A CA 1
ATOM 674 C C . ASN A 1 89 ? 1.563 9.506 -6.096 1.00 97.94 89 ASN A C 1
ATOM 676 O O . ASN A 1 89 ? 2.428 9.054 -6.846 1.00 97.94 89 ASN A O 1
ATOM 680 N N . GLY A 1 90 ? 0.561 10.267 -6.537 1.00 95.56 90 GLY A N 1
ATOM 681 C CA . GLY A 1 90 ? 0.507 10.815 -7.897 1.00 95.56 90 GLY A CA 1
ATOM 682 C C . GLY A 1 90 ? 0.434 9.739 -8.983 1.00 95.56 90 GLY A C 1
ATOM 683 O O . GLY A 1 90 ? 1.125 9.806 -9.998 1.00 95.56 90 GLY A O 1
ATOM 684 N N . CYS A 1 91 ? -0.342 8.679 -8.755 1.00 95.75 91 CYS A N 1
ATOM 685 C CA . CYS A 1 91 ? -0.516 7.599 -9.728 1.00 95.75 91 CYS A CA 1
ATOM 686 C C . CYS A 1 91 ? -1.870 7.754 -10.430 1.00 95.75 91 CYS A C 1
ATOM 688 O O . CYS A 1 91 ? -2.865 7.124 -10.063 1.00 95.75 91 CYS A O 1
ATOM 690 N N . ASP A 1 92 ? -1.890 8.618 -11.446 1.00 93.06 92 ASP A N 1
ATOM 691 C CA . ASP A 1 92 ? -3.106 9.136 -12.087 1.00 93.06 92 ASP A CA 1
ATOM 692 C C . ASP A 1 92 ? -4.001 8.083 -12.733 1.00 93.06 92 ASP A C 1
ATOM 694 O O . ASP A 1 92 ? -5.188 8.329 -12.892 1.00 93.06 92 ASP A O 1
ATOM 698 N N . VAL A 1 93 ? -3.474 6.922 -13.124 1.00 95.44 93 VAL A N 1
ATOM 699 C CA . VAL A 1 93 ? -4.262 5.857 -13.775 1.00 95.44 93 VAL A CA 1
ATOM 700 C C . VAL A 1 93 ? -4.304 4.562 -12.969 1.00 95.44 93 VAL A C 1
ATOM 702 O O . VAL A 1 93 ? -4.845 3.564 -13.453 1.00 95.44 93 VAL A O 1
ATOM 705 N N . LEU A 1 94 ? -3.774 4.572 -11.742 1.00 96.44 94 LEU A N 1
ATOM 706 C CA . LEU A 1 94 ? -3.763 3.412 -10.858 1.00 96.44 94 LEU A CA 1
ATOM 707 C C . LEU A 1 94 ? -5.194 3.051 -10.471 1.00 96.44 94 LEU A C 1
ATOM 709 O O . LEU A 1 94 ? -5.916 3.866 -9.900 1.00 96.44 94 LEU A O 1
ATOM 713 N N . ARG A 1 95 ? -5.603 1.820 -10.783 1.00 94.06 95 ARG A N 1
ATOM 714 C CA . ARG A 1 95 ? -6.978 1.345 -10.545 1.00 94.06 95 ARG A CA 1
ATOM 715 C C . ARG A 1 95 ? -7.100 0.460 -9.319 1.00 94.06 95 ARG A C 1
ATOM 717 O O . ARG A 1 95 ? -8.150 0.453 -8.683 1.00 94.06 95 ARG A O 1
ATOM 724 N N . LYS A 1 96 ? -6.040 -0.289 -9.011 1.00 90.81 96 LYS A N 1
ATOM 725 C CA . LYS A 1 96 ? -6.010 -1.264 -7.922 1.00 90.81 96 LYS A CA 1
ATOM 726 C C . LYS A 1 96 ? -4.629 -1.351 -7.279 1.00 90.81 96 LYS A C 1
ATOM 728 O O . LYS A 1 96 ? -3.606 -1.262 -7.960 1.00 90.81 96 LYS A O 1
ATOM 733 N N . LEU A 1 97 ? -4.629 -1.572 -5.972 1.00 94.19 97 LEU A N 1
ATOM 734 C CA . LEU A 1 97 ? -3.488 -2.107 -5.234 1.00 94.19 97 LEU A CA 1
ATOM 735 C C . LEU A 1 97 ? -3.498 -3.645 -5.326 1.00 94.19 97 LEU A C 1
ATOM 737 O O . LEU A 1 97 ? -4.542 -4.215 -5.658 1.00 94.19 97 LEU A O 1
ATOM 741 N N . PRO A 1 98 ? -2.385 -4.335 -5.019 1.00 93.81 98 PRO A N 1
ATOM 742 C CA . PRO A 1 98 ? -2.459 -5.754 -4.687 1.00 93.81 98 PRO A CA 1
ATOM 743 C C . PRO A 1 98 ? -3.368 -5.942 -3.467 1.00 93.81 98 PRO A C 1
ATOM 745 O O . PRO A 1 98 ? -3.604 -5.000 -2.701 1.00 93.81 98 PRO A O 1
ATOM 748 N N . SER A 1 99 ? -3.822 -7.174 -3.230 1.00 95.94 99 SER A N 1
ATOM 749 C CA . SER A 1 99 ? -4.346 -7.496 -1.902 1.00 95.94 99 SER A CA 1
ATOM 750 C C . SER A 1 99 ? -3.255 -7.229 -0.868 1.00 95.94 99 SER A C 1
ATOM 752 O O . SER A 1 99 ? -2.149 -7.758 -0.977 1.00 95.94 99 SER A O 1
ATOM 754 N N . LEU A 1 100 ? -3.574 -6.428 0.145 1.00 97.44 100 LEU A N 1
ATOM 755 C CA . LEU A 1 100 ? -2.646 -6.112 1.227 1.00 97.44 100 LEU A CA 1
ATOM 756 C C . LEU A 1 100 ? -2.595 -7.221 2.288 1.00 97.44 100 LEU A C 1
ATOM 758 O O . LEU A 1 100 ? -1.810 -7.123 3.220 1.00 97.44 100 LEU A O 1
ATOM 762 N N . SER A 1 101 ? -3.389 -8.288 2.146 1.00 96.88 101 SER A N 1
ATOM 763 C CA . SER A 1 101 ? -3.562 -9.335 3.166 1.00 96.88 101 SER A CA 1
ATOM 764 C C . SER A 1 101 ? -2.269 -10.029 3.602 1.00 96.88 101 SER A C 1
ATOM 766 O O . SER A 1 101 ? -2.201 -10.537 4.713 1.00 96.88 101 SER A O 1
ATOM 768 N N . ASN A 1 102 ? -1.249 -10.058 2.739 1.00 96.06 102 ASN A N 1
ATOM 769 C CA . ASN A 1 102 ? 0.043 -10.676 3.048 1.00 96.06 102 ASN A CA 1
ATOM 770 C C . ASN A 1 102 ? 1.051 -9.690 3.660 1.00 96.06 102 ASN A C 1
ATOM 772 O O . ASN A 1 102 ? 2.077 -10.109 4.188 1.00 96.06 102 ASN A O 1
ATOM 776 N N . LEU A 1 103 ? 0.772 -8.384 3.623 1.00 97.12 103 LEU A N 1
ATOM 777 C CA . LEU A 1 103 ? 1.666 -7.331 4.114 1.00 97.12 103 LEU A CA 1
ATOM 778 C C . LEU A 1 103 ? 1.475 -7.110 5.620 1.00 97.12 103 LEU A C 1
ATOM 780 O O . LEU A 1 103 ? 1.342 -5.986 6.087 1.00 97.12 103 LEU A O 1
ATOM 784 N N . THR A 1 104 ? 1.424 -8.189 6.399 1.00 96.75 104 THR A N 1
ATOM 785 C CA . THR A 1 104 ? 1.036 -8.164 7.825 1.00 96.75 104 THR A CA 1
ATOM 786 C C . THR A 1 104 ? 1.976 -7.347 8.721 1.00 96.75 104 THR A C 1
ATOM 788 O O . THR A 1 104 ? 1.598 -6.998 9.835 1.00 96.75 104 THR A O 1
ATOM 791 N N . LYS A 1 105 ? 3.178 -7.003 8.236 1.00 98.19 105 LYS A N 1
ATOM 792 C CA . LYS A 1 105 ? 4.141 -6.111 8.905 1.00 98.19 105 LYS A CA 1
ATOM 793 C C . LYS A 1 105 ? 3.949 -4.627 8.606 1.00 98.19 105 LYS A C 1
ATOM 795 O O . LYS A 1 105 ? 4.661 -3.808 9.185 1.00 98.19 105 LYS A O 1
ATOM 800 N N . LEU A 1 106 ? 2.987 -4.265 7.758 1.00 98.56 106 LEU A N 1
ATOM 801 C CA . LEU A 1 106 ? 2.782 -2.886 7.339 1.00 98.56 106 LEU A CA 1
ATOM 802 C C . LEU A 1 106 ? 2.338 -2.014 8.519 1.00 98.56 106 LEU A C 1
ATOM 804 O O . LEU A 1 106 ? 1.285 -2.233 9.113 1.00 98.56 106 LEU A O 1
ATOM 808 N N . ARG A 1 107 ? 3.135 -0.989 8.829 1.00 98.50 107 ARG A N 1
ATOM 809 C CA . ARG A 1 107 ? 2.903 -0.016 9.909 1.00 98.50 107 ARG A CA 1
ATOM 810 C C . ARG A 1 107 ? 2.406 1.320 9.388 1.00 98.50 107 ARG A C 1
ATOM 812 O O . ARG A 1 107 ? 1.640 1.990 10.089 1.00 98.50 107 ARG A O 1
ATOM 819 N N . GLU A 1 108 ? 2.817 1.693 8.177 1.00 98.69 108 GLU A N 1
ATOM 820 C CA . GLU A 1 108 ? 2.395 2.918 7.505 1.00 98.69 108 GLU A CA 1
ATOM 821 C C . GLU A 1 108 ? 1.907 2.648 6.080 1.00 98.69 108 GLU A C 1
ATOM 823 O O . GLU A 1 108 ? 2.636 2.116 5.240 1.00 98.69 108 GLU A O 1
ATOM 828 N N . LEU A 1 109 ? 0.689 3.106 5.786 1.00 98.75 109 LEU A N 1
ATOM 829 C CA . LEU A 1 109 ? 0.114 3.102 4.445 1.00 98.75 109 LEU A CA 1
ATOM 830 C C . LEU A 1 109 ? -0.297 4.521 4.044 1.00 98.75 109 LEU A C 1
ATOM 832 O O . LEU A 1 109 ? -1.117 5.165 4.704 1.00 98.75 109 LEU A O 1
ATOM 836 N N . LYS A 1 110 ? 0.271 5.008 2.941 1.00 98.75 110 LYS A N 1
ATOM 837 C CA . LYS A 1 110 ? -0.025 6.319 2.352 1.00 98.75 110 LYS A CA 1
ATOM 838 C C . LYS A 1 110 ? -0.447 6.133 0.904 1.00 98.75 110 LYS A C 1
ATOM 840 O O . LYS A 1 110 ? 0.331 5.643 0.094 1.00 98.75 110 LYS A O 1
ATOM 845 N N . ILE A 1 111 ? -1.659 6.555 0.577 1.00 98.31 111 ILE A N 1
ATOM 846 C CA . ILE A 1 111 ? -2.195 6.562 -0.783 1.00 98.31 111 ILE A CA 1
ATOM 847 C C . ILE A 1 111 ? -2.663 7.984 -1.060 1.00 98.31 111 ILE A C 1
ATOM 849 O O . ILE A 1 111 ? -3.606 8.468 -0.435 1.00 98.31 111 ILE A O 1
ATOM 853 N N . ILE A 1 112 ? -1.964 8.684 -1.941 1.00 98.19 112 ILE A N 1
ATOM 854 C CA . ILE A 1 112 ? -2.137 10.116 -2.167 1.00 98.19 112 ILE A CA 1
ATOM 855 C C . ILE A 1 112 ? -2.332 10.347 -3.659 1.00 98.19 112 ILE A C 1
ATOM 857 O O . ILE A 1 112 ? -1.578 9.823 -4.474 1.00 98.19 112 ILE A O 1
ATOM 861 N N . ASP A 1 113 ? -3.355 11.120 -4.006 1.00 97.19 113 ASP A N 1
ATOM 862 C CA . ASP A 1 113 ? -3.614 11.599 -5.361 1.00 97.19 113 ASP A CA 1
ATOM 863 C C . ASP A 1 113 ? -3.586 10.446 -6.389 1.00 97.19 113 ASP A C 1
ATOM 865 O O . ASP A 1 113 ? -2.894 10.473 -7.402 1.00 97.19 113 ASP A O 1
ATOM 869 N N . CYS A 1 114 ? -4.347 9.388 -6.082 1.00 97.19 114 CYS A N 1
ATOM 870 C CA . CYS A 1 114 ? -4.605 8.236 -6.954 1.00 97.19 114 CYS A CA 1
ATOM 871 C C . CYS A 1 114 ? -6.091 8.239 -7.362 1.00 97.19 114 CYS A C 1
ATOM 873 O O . CYS A 1 114 ? -6.889 7.459 -6.831 1.00 97.19 114 CYS A O 1
ATOM 875 N N . PRO A 1 115 ? -6.517 9.151 -8.256 1.00 95.69 115 PRO A N 1
ATOM 876 C CA . PRO A 1 115 ? -7.928 9.484 -8.436 1.00 95.69 115 PRO A CA 1
ATOM 877 C C . PRO A 1 115 ? -8.781 8.344 -9.000 1.00 95.69 115 PRO A C 1
ATOM 879 O O . PRO A 1 115 ? -9.989 8.358 -8.779 1.00 95.69 115 PRO A O 1
ATOM 882 N N . PHE A 1 116 ? -8.186 7.366 -9.692 1.00 96.00 116 PHE A N 1
ATOM 883 C CA . PHE A 1 116 ? -8.893 6.215 -10.271 1.00 96.00 116 PHE A CA 1
ATOM 884 C C . PHE A 1 116 ? -8.840 4.944 -9.419 1.00 96.00 116 PHE A C 1
ATOM 886 O O . PHE A 1 116 ? -9.423 3.934 -9.824 1.00 96.00 116 PHE A O 1
ATOM 893 N N . LEU A 1 117 ? -8.196 4.984 -8.248 1.00 95.94 117 LEU A N 1
ATOM 894 C CA . LEU A 1 117 ? -8.189 3.856 -7.327 1.00 95.94 117 LEU A CA 1
ATOM 895 C C . LEU A 1 117 ? -9.605 3.657 -6.784 1.00 95.94 117 LEU A C 1
ATOM 897 O O . LEU A 1 117 ? -10.147 4.547 -6.129 1.00 95.94 117 LEU A O 1
ATOM 901 N N . SER A 1 118 ? -10.202 2.501 -7.064 1.00 92.62 118 SER A N 1
ATOM 902 C CA . SER A 1 118 ? -11.597 2.224 -6.699 1.00 92.62 118 SER A CA 1
ATOM 903 C C . SER A 1 118 ? -11.756 1.346 -5.462 1.00 92.62 118 SER A C 1
ATOM 905 O O . SER A 1 118 ? -12.823 1.346 -4.851 1.00 92.62 118 SER A O 1
ATOM 907 N N . GLU A 1 119 ? -10.718 0.599 -5.082 1.00 90.94 119 GLU A N 1
ATOM 908 C CA . GLU A 1 119 ? -10.763 -0.335 -3.956 1.00 90.94 119 GLU A CA 1
ATOM 909 C C . GLU A 1 119 ? -9.403 -0.507 -3.268 1.00 90.94 119 GLU A C 1
ATOM 911 O O . GLU A 1 119 ? -8.346 -0.335 -3.876 1.00 90.94 119 GLU A O 1
ATOM 916 N N . ILE A 1 120 ? -9.453 -0.889 -1.989 1.00 94.38 120 ILE A N 1
ATOM 917 C CA . ILE A 1 120 ? -8.301 -1.317 -1.191 1.00 94.38 120 ILE A CA 1
ATOM 918 C C . ILE A 1 120 ? -8.691 -2.642 -0.532 1.00 94.38 120 ILE A C 1
ATOM 920 O O . ILE A 1 120 ? -9.557 -2.673 0.344 1.00 94.38 120 ILE A O 1
ATOM 924 N N . GLN A 1 121 ? -8.074 -3.738 -0.969 1.00 95.56 121 GLN A N 1
ATOM 925 C CA . GLN A 1 121 ? -8.365 -5.084 -0.472 1.00 95.56 121 GLN A CA 1
ATOM 926 C C . GLN A 1 121 ? -7.347 -5.519 0.589 1.00 95.56 121 GLN A C 1
ATOM 928 O O . GLN A 1 121 ? -6.186 -5.120 0.551 1.00 95.56 121 GLN A O 1
ATOM 933 N N . GLY A 1 122 ? -7.779 -6.351 1.541 1.00 96.62 122 GLY A N 1
ATOM 934 C CA . GLY A 1 122 ? -6.899 -6.926 2.568 1.00 96.62 122 GLY A CA 1
ATOM 935 C C . GLY A 1 122 ? -6.513 -5.981 3.711 1.00 96.62 122 GLY A C 1
ATOM 936 O O . GLY A 1 122 ? -5.757 -6.383 4.584 1.00 96.62 122 GLY A O 1
ATOM 937 N N . LEU A 1 123 ? -7.054 -4.756 3.752 1.00 95.75 123 LEU A N 1
ATOM 938 C CA . LEU A 1 123 ? -6.727 -3.769 4.788 1.00 95.75 123 LEU A CA 1
ATOM 939 C C . LEU A 1 123 ? -6.978 -4.295 6.210 1.00 95.75 123 LEU A C 1
ATOM 941 O O . LEU A 1 123 ? -6.192 -4.033 7.106 1.00 95.75 123 LEU A O 1
ATOM 945 N N . GLY A 1 124 ? -8.053 -5.059 6.412 1.00 95.25 124 GLY A N 1
ATOM 946 C CA . GLY A 1 124 ? -8.422 -5.583 7.728 1.00 95.25 124 GLY A CA 1
ATOM 947 C C . GLY A 1 124 ? -7.495 -6.665 8.294 1.00 95.25 124 GLY A C 1
ATOM 948 O O . GLY A 1 124 ? -7.698 -7.071 9.430 1.00 95.25 124 GLY A O 1
ATOM 949 N N . GLU A 1 125 ? -6.510 -7.130 7.526 1.00 97.31 125 GLU A N 1
ATOM 950 C CA . GLU A 1 125 ? -5.515 -8.116 7.973 1.00 97.31 125 GLU A CA 1
ATOM 951 C C . GLU A 1 125 ? -4.217 -7.439 8.467 1.00 97.31 125 GLU A C 1
ATOM 953 O O . GLU A 1 125 ? -3.275 -8.105 8.886 1.00 97.31 125 GLU A O 1
ATOM 958 N N . LEU A 1 126 ? -4.148 -6.102 8.417 1.00 96.75 126 LEU A N 1
ATOM 959 C CA . LEU A 1 126 ? -2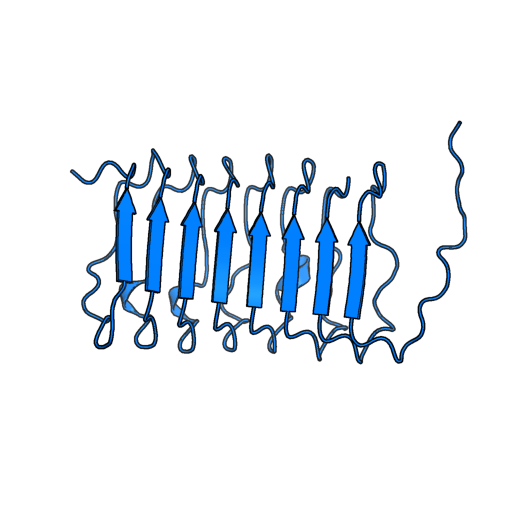.969 -5.322 8.794 1.00 96.75 126 LEU A CA 1
ATOM 960 C C . LEU A 1 126 ? -2.975 -4.982 10.293 1.00 96.75 126 LEU A C 1
ATOM 962 O O . LEU A 1 126 ? -3.135 -3.825 10.683 1.00 96.75 126 LEU A O 1
ATOM 966 N N . GLU A 1 127 ? -2.817 -5.995 11.144 1.00 93.25 127 GLU A N 1
ATOM 967 C CA . GLU A 1 127 ? -2.910 -5.869 12.610 1.00 93.25 127 GLU A CA 1
ATOM 968 C C . GLU A 1 127 ? -1.912 -4.861 13.214 1.00 93.25 127 GLU A C 1
ATOM 970 O O . GLU A 1 127 ? -2.219 -4.221 14.221 1.00 93.25 127 GLU A O 1
ATOM 975 N N . ASP A 1 128 ? -0.749 -4.679 12.581 1.00 95.69 128 ASP A N 1
ATOM 976 C CA . ASP A 1 128 ? 0.315 -3.758 13.006 1.00 95.69 128 ASP A CA 1
ATOM 977 C C . ASP A 1 128 ? 0.171 -2.330 12.425 1.00 95.69 128 ASP A C 1
ATOM 979 O O . ASP A 1 128 ? 0.987 -1.451 12.740 1.00 95.69 128 ASP A O 1
ATOM 983 N N . LEU A 1 129 ? -0.849 -2.064 11.592 1.00 96.94 129 LEU A N 1
ATOM 984 C CA . LEU A 1 129 ? -1.004 -0.772 10.919 1.00 96.94 129 LEU A CA 1
ATOM 985 C C . LEU A 1 129 ? -1.300 0.334 11.931 1.00 96.94 129 LEU A C 1
ATOM 987 O O . LEU A 1 129 ? -2.342 0.349 12.583 1.00 96.94 129 LEU A O 1
ATOM 991 N N . SER A 1 130 ? -0.392 1.303 12.014 1.00 96.06 130 SER A N 1
ATOM 992 C CA . SER A 1 130 ? -0.451 2.409 12.975 1.00 96.06 130 SER A CA 1
ATOM 993 C C . SER A 1 130 ? -0.827 3.744 12.326 1.00 96.06 130 SER A C 1
ATOM 995 O O . SER A 1 130 ? -1.450 4.596 12.968 1.00 96.06 130 SER A O 1
ATOM 997 N N . PHE A 1 131 ? -0.511 3.915 11.039 1.00 97.00 131 PHE A N 1
ATOM 998 C CA . PHE A 1 131 ? -0.770 5.132 10.278 1.00 97.00 131 PHE A CA 1
ATOM 999 C C . PHE A 1 131 ? -1.408 4.814 8.923 1.00 97.00 131 PHE A C 1
ATOM 1001 O O . PHE A 1 131 ? -0.817 4.118 8.095 1.00 97.00 131 PHE A O 1
ATOM 1008 N N . LEU A 1 132 ? -2.585 5.391 8.673 1.00 96.88 132 LEU A N 1
ATOM 1009 C CA . LEU A 1 132 ? -3.277 5.325 7.390 1.00 96.88 132 LEU A CA 1
ATOM 1010 C C . LEU A 1 132 ? -3.626 6.729 6.890 1.00 96.88 132 LEU A C 1
ATOM 1012 O O . LEU A 1 132 ? -4.395 7.461 7.519 1.00 96.88 132 LEU A O 1
ATOM 1016 N N . LEU A 1 133 ? -3.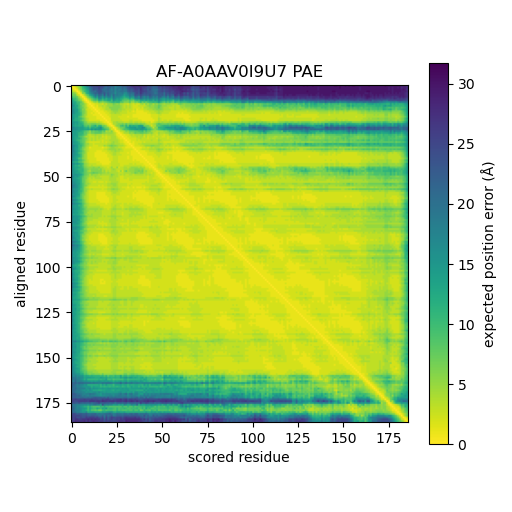100 7.075 5.717 1.00 97.31 133 LEU A N 1
ATOM 1017 C CA . LEU A 1 133 ? -3.462 8.276 4.971 1.00 97.31 133 LEU A CA 1
ATOM 1018 C C . LEU A 1 133 ? -3.991 7.890 3.592 1.00 97.31 133 LEU A C 1
ATOM 1020 O O . LEU A 1 133 ? -3.273 7.300 2.789 1.00 97.31 133 LEU A O 1
ATOM 1024 N N . ILE A 1 134 ? -5.220 8.301 3.307 1.00 96.50 134 ILE A N 1
ATOM 1025 C CA . ILE A 1 134 ? -5.844 8.225 1.991 1.00 96.50 134 ILE A CA 1
ATOM 1026 C C . ILE A 1 134 ? -6.227 9.648 1.594 1.00 96.50 134 ILE A C 1
ATOM 1028 O O . ILE A 1 134 ? -7.012 10.308 2.277 1.00 96.50 134 ILE A O 1
ATOM 1032 N N . LYS A 1 135 ? -5.658 10.150 0.504 1.00 95.75 135 LYS A N 1
ATOM 1033 C CA . LYS A 1 135 ? -5.927 11.498 0.011 1.00 95.75 135 LYS A CA 1
ATOM 1034 C C . LYS A 1 135 ? -6.178 11.501 -1.490 1.00 95.75 135 LYS A C 1
ATOM 1036 O O . LYS A 1 135 ? -5.492 10.792 -2.215 1.00 95.75 135 LYS A O 1
ATOM 1041 N N . GLY A 1 136 ? -7.144 12.291 -1.961 1.00 95.38 136 GLY A N 1
ATOM 1042 C CA . GLY A 1 136 ? -7.338 12.517 -3.400 1.00 95.38 136 GLY A CA 1
ATOM 1043 C C . GLY A 1 136 ? -7.822 11.287 -4.182 1.00 95.38 136 GLY A C 1
ATOM 1044 O O . GLY A 1 136 ? -7.712 11.249 -5.406 1.00 95.38 136 GLY A O 1
ATOM 1045 N N . CYS A 1 137 ? -8.330 10.255 -3.501 1.00 95.31 137 CYS A N 1
ATOM 1046 C CA . CYS A 1 137 ? -8.774 8.999 -4.115 1.00 95.31 137 CYS A CA 1
ATOM 1047 C C . CYS A 1 137 ? -10.255 9.094 -4.511 1.00 95.31 137 CYS A C 1
ATOM 1049 O O . CYS A 1 137 ? -11.147 8.603 -3.821 1.00 95.31 137 CYS A O 1
ATOM 1051 N N . ASN A 1 138 ? -10.524 9.779 -5.623 1.00 92.38 138 ASN A N 1
ATOM 1052 C CA . ASN A 1 138 ? -11.871 10.212 -6.012 1.00 92.38 138 ASN A CA 1
ATOM 1053 C C . ASN A 1 138 ? -12.791 9.127 -6.588 1.00 92.38 138 ASN A C 1
ATOM 1055 O O . ASN A 1 138 ? -13.968 9.410 -6.787 1.00 92.38 138 ASN A O 1
ATOM 1059 N N . GLN A 1 139 ? -12.296 7.916 -6.848 1.00 93.81 139 GLN A N 1
ATOM 1060 C CA . GLN A 1 139 ? -13.111 6.758 -7.248 1.00 93.81 139 GLN A CA 1
ATOM 1061 C C . GLN A 1 139 ? -13.271 5.721 -6.127 1.00 93.81 139 GLN A C 1
ATOM 1063 O O . GLN A 1 139 ? -13.991 4.737 -6.296 1.00 93.81 139 GLN A O 1
ATOM 1068 N N . LEU A 1 140 ? -12.634 5.935 -4.974 1.00 92.44 140 LEU A N 1
ATOM 1069 C CA . LEU A 1 140 ? -12.697 5.015 -3.848 1.00 92.44 140 LEU A CA 1
ATOM 1070 C C . LEU A 1 140 ? -14.054 5.162 -3.155 1.00 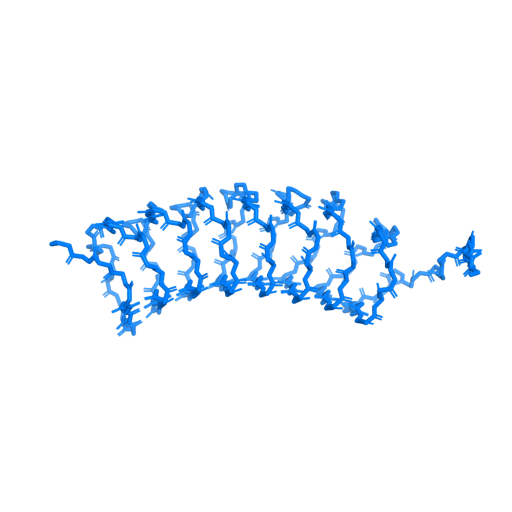92.44 140 LEU A C 1
ATOM 1072 O O . LEU A 1 140 ? -14.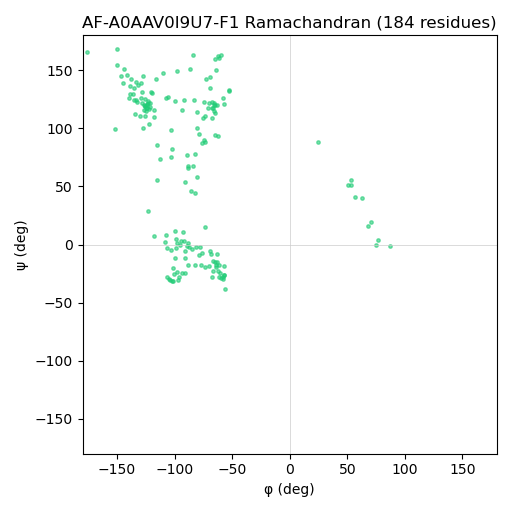325 6.175 -2.518 1.00 92.44 140 LEU A O 1
ATOM 1076 N N . THR A 1 141 ? -14.933 4.168 -3.279 1.00 89.00 141 THR A N 1
ATOM 1077 C CA . THR A 1 141 ? -16.315 4.273 -2.765 1.00 89.00 141 THR A CA 1
ATOM 1078 C C . THR A 1 141 ? -16.448 3.979 -1.271 1.00 89.00 141 THR A C 1
ATOM 1080 O O . THR A 1 141 ? -17.456 4.324 -0.648 1.00 89.00 141 THR A O 1
ATOM 1083 N N . GLY A 1 142 ? -15.445 3.327 -0.687 1.00 87.38 142 GLY A N 1
ATOM 1084 C CA . GLY A 1 142 ? -15.416 2.953 0.719 1.00 87.38 142 GLY A CA 1
ATOM 1085 C C . GLY A 1 142 ? -14.089 2.310 1.101 1.00 87.38 142 GLY A C 1
ATOM 1086 O O . GLY A 1 142 ? -13.304 1.917 0.241 1.00 87.38 142 GLY A O 1
ATOM 1087 N N . VAL A 1 143 ? -13.857 2.207 2.407 1.00 90.12 143 VAL A N 1
ATOM 1088 C CA . VAL A 1 143 ? -12.647 1.605 2.980 1.00 90.12 143 VAL A CA 1
ATOM 1089 C C . VAL A 1 143 ? -13.080 0.548 3.990 1.00 90.12 143 VAL A C 1
ATOM 1091 O O . VAL A 1 143 ? -13.499 0.870 5.100 1.00 90.12 143 VAL A O 1
ATOM 1094 N N . THR A 1 144 ? -13.056 -0.718 3.582 1.00 90.62 144 THR A N 1
ATOM 1095 C CA . THR A 1 144 ? -13.491 -1.854 4.412 1.00 90.62 144 THR A CA 1
ATOM 1096 C C . THR A 1 144 ? -12.357 -2.378 5.289 1.00 90.62 144 THR A C 1
ATOM 1098 O O . THR A 1 144 ? -11.199 -2.321 4.887 1.00 90.62 144 THR A O 1
ATOM 1101 N N . GLY A 1 145 ? -12.682 -2.944 6.455 1.00 91.94 145 GLY A N 1
ATOM 1102 C CA . GLY A 1 145 ? -11.703 -3.560 7.356 1.00 91.94 145 GLY A CA 1
ATOM 1103 C C . GLY A 1 145 ? -11.040 -2.596 8.343 1.00 91.94 145 GLY A C 1
ATOM 1104 O O . GLY A 1 145 ? -10.265 -3.047 9.177 1.00 91.94 145 GLY A O 1
ATOM 1105 N N . LEU A 1 146 ? -11.363 -1.294 8.304 1.00 90.38 146 LEU A N 1
ATOM 1106 C CA . LEU A 1 146 ? -10.885 -0.327 9.308 1.00 90.38 146 LEU A CA 1
ATOM 1107 C C . LEU A 1 146 ? -11.331 -0.694 10.733 1.00 90.38 146 LEU A C 1
ATOM 1109 O O . LEU A 1 146 ? -10.644 -0.381 11.698 1.00 90.38 146 LEU A O 1
ATOM 1113 N N . ASP A 1 147 ? -12.470 -1.369 10.863 1.00 89.38 147 ASP A N 1
ATOM 1114 C CA . ASP A 1 147 ? -13.027 -1.894 12.109 1.00 89.38 147 ASP A CA 1
ATOM 1115 C C . ASP A 1 147 ? -12.223 -3.055 12.711 1.00 89.38 147 ASP A C 1
ATOM 1117 O O . ASP A 1 147 ? -12.503 -3.445 13.839 1.00 89.38 147 ASP A O 1
ATOM 1121 N N . LYS A 1 148 ? -11.224 -3.590 12.000 1.00 92.38 148 LYS A N 1
ATOM 1122 C CA . LYS A 1 148 ? -10.297 -4.607 12.516 1.00 92.38 148 LYS A CA 1
ATOM 1123 C C . LYS A 1 148 ? -8.943 -4.037 12.962 1.00 92.38 148 LYS A C 1
ATOM 1125 O O . LYS A 1 148 ? -8.161 -4.745 13.586 1.00 92.38 148 LYS A O 1
ATOM 1130 N N . LEU A 1 149 ? -8.645 -2.776 12.642 1.00 92.19 149 LEU A N 1
ATOM 1131 C CA . LEU A 1 149 ? -7.321 -2.181 12.847 1.00 92.19 149 LEU A CA 1
ATOM 1132 C C . LEU A 1 149 ? -7.121 -1.695 14.291 1.00 92.19 149 LEU A C 1
ATOM 1134 O O . LEU A 1 149 ? -7.204 -0.499 14.575 1.00 92.19 149 LEU A O 1
ATOM 1138 N N . GLU A 1 150 ? -6.855 -2.615 15.218 1.00 90.44 150 GLU A N 1
ATOM 1139 C CA . GLU A 1 150 ? -6.729 -2.287 16.649 1.00 90.44 150 GLU A CA 1
ATOM 1140 C C . GLU A 1 150 ? -5.498 -1.425 16.989 1.00 90.44 150 GLU A C 1
ATOM 1142 O O . GLU A 1 150 ? -5.533 -0.654 17.951 1.00 90.44 150 GLU A O 1
ATOM 1147 N N . SER A 1 151 ? -4.427 -1.525 16.193 1.00 92.69 151 SER A N 1
ATOM 1148 C CA . SER A 1 151 ? -3.178 -0.768 16.383 1.00 92.69 151 SER A CA 1
ATOM 1149 C C . SER A 1 151 ? -3.195 0.628 15.756 1.00 92.69 151 SER A C 1
ATOM 1151 O O . SER A 1 151 ? -2.228 1.377 15.921 1.00 92.69 151 SER A O 1
ATOM 1153 N N . LEU A 1 152 ? -4.262 1.002 15.038 1.00 92.44 152 LEU A N 1
ATOM 1154 C CA . LEU A 1 152 ? -4.305 2.244 14.272 1.00 92.44 152 LEU A CA 1
ATOM 1155 C C . LEU A 1 152 ? -4.367 3.465 15.194 1.00 92.44 152 LEU A C 1
ATOM 1157 O O . LEU A 1 152 ? -5.303 3.640 15.971 1.00 92.44 152 LEU A O 1
ATOM 1161 N N . GLN A 1 153 ? -3.379 4.347 15.058 1.00 92.12 153 GLN A N 1
ATOM 1162 C CA . GLN A 1 153 ? -3.232 5.569 15.855 1.00 92.12 153 GLN A CA 1
ATOM 1163 C C . GLN A 1 153 ? -3.606 6.819 15.051 1.00 92.12 153 GLN A C 1
ATOM 1165 O O . GLN A 1 153 ? -4.048 7.838 15.581 1.00 92.12 153 GLN A O 1
ATOM 1170 N N . GLN A 1 154 ? -3.418 6.794 13.734 1.00 92.50 154 GLN A N 1
ATOM 1171 C CA . GLN A 1 154 ? -3.720 7.944 12.888 1.00 92.50 154 GLN A CA 1
ATOM 1172 C C . GLN A 1 154 ? -4.469 7.501 11.643 1.00 92.50 154 GLN A C 1
ATOM 1174 O O . GLN A 1 154 ? -3.991 6.661 10.884 1.00 92.50 154 GLN A O 1
ATOM 1179 N N . LEU A 1 155 ? -5.636 8.111 11.437 1.00 92.81 155 LEU A N 1
ATOM 1180 C CA . LEU A 1 155 ? -6.475 7.901 10.269 1.00 92.81 155 LEU A CA 1
ATOM 1181 C C . LEU A 1 155 ? -6.793 9.245 9.627 1.00 92.81 155 LEU A C 1
ATOM 1183 O O . LEU A 1 155 ? -7.475 10.099 10.203 1.00 92.81 155 LEU A O 1
ATOM 1187 N N . MET A 1 156 ? -6.317 9.420 8.404 1.00 92.69 156 MET A N 1
ATOM 1188 C CA . MET A 1 156 ? -6.572 10.605 7.603 1.00 92.69 156 MET A CA 1
ATOM 1189 C C . MET A 1 156 ? -7.182 10.185 6.272 1.00 92.69 156 MET A C 1
ATOM 1191 O O . MET A 1 156 ? -6.528 9.529 5.471 1.00 92.69 156 MET A O 1
ATOM 1195 N N . ILE A 1 157 ? -8.430 10.577 6.033 1.00 92.56 157 ILE A N 1
ATOM 1196 C CA . ILE A 1 157 ? -9.121 10.394 4.756 1.00 92.56 157 ILE A CA 1
ATOM 1197 C C . ILE A 1 157 ? -9.557 11.775 4.273 1.00 92.56 157 ILE A C 1
ATOM 1199 O O . ILE A 1 157 ? -10.496 12.362 4.805 1.00 92.56 157 ILE A O 1
ATOM 1203 N N . THR A 1 158 ? -8.853 12.342 3.303 1.00 91.81 158 THR A N 1
ATOM 1204 C CA . THR A 1 158 ? -9.087 13.726 2.863 1.00 91.81 158 THR A CA 1
ATOM 1205 C C . THR A 1 158 ? -9.288 13.803 1.359 1.00 91.81 158 THR A C 1
ATOM 1207 O O . THR A 1 158 ? -8.647 13.073 0.616 1.00 91.81 158 THR A O 1
ATOM 1210 N N . ASP A 1 159 ? -10.142 14.703 0.885 1.00 91.62 159 ASP A N 1
ATOM 1211 C CA . ASP A 1 159 ? -10.327 14.964 -0.549 1.00 91.62 159 ASP A CA 1
ATOM 1212 C C . ASP A 1 159 ? -10.717 13.691 -1.332 1.00 91.62 159 ASP A C 1
ATOM 1214 O O . ASP A 1 159 ? -10.204 13.428 -2.412 1.00 91.62 159 ASP A O 1
ATOM 1218 N N . CYS A 1 160 ? -11.592 12.861 -0.751 1.00 89.75 160 CYS A N 1
ATOM 1219 C CA . CYS A 1 160 ? -12.100 11.630 -1.364 1.00 89.75 160 CYS A CA 1
ATOM 1220 C C . CYS A 1 160 ? -13.610 11.759 -1.607 1.00 89.75 160 CYS A C 1
ATOM 1222 O O . CYS A 1 160 ? -14.419 11.353 -0.772 1.00 89.75 160 CYS A O 1
ATOM 1224 N N . ALA A 1 161 ? -13.982 12.342 -2.750 1.00 81.75 161 ALA A N 1
ATOM 1225 C CA . ALA A 1 161 ? -15.335 12.854 -3.001 1.00 81.75 161 ALA A CA 1
ATOM 1226 C C . ALA A 1 161 ? -16.464 11.806 -2.951 1.00 81.75 161 ALA A C 1
ATOM 1228 O O . ALA A 1 161 ? -17.607 12.148 -2.656 1.00 81.75 161 ALA A O 1
ATOM 1229 N N . VAL A 1 162 ? -16.166 10.538 -3.254 1.00 84.25 162 VAL A N 1
ATOM 1230 C CA . VAL A 1 162 ? -17.185 9.486 -3.439 1.00 84.25 162 VAL A CA 1
ATOM 1231 C C . VAL A 1 162 ? -17.243 8.458 -2.311 1.00 84.25 162 VAL A C 1
ATOM 1233 O O . VAL A 1 162 ? -18.046 7.526 -2.393 1.00 84.25 162 VAL A O 1
ATOM 1236 N N . ILE A 1 163 ? -16.436 8.608 -1.254 1.00 83.12 163 ILE A N 1
ATOM 1237 C CA . ILE A 1 163 ? -16.542 7.743 -0.074 1.00 83.12 163 ILE A CA 1
ATOM 1238 C C . ILE A 1 163 ? -17.876 8.045 0.609 1.00 83.12 163 ILE A C 1
ATOM 1240 O O . ILE A 1 163 ? -18.040 9.101 1.215 1.00 83.12 163 ILE A O 1
ATOM 1244 N N . LYS A 1 164 ? -18.815 7.098 0.511 1.00 74.38 164 LYS A N 1
ATOM 1245 C CA . LYS A 1 164 ? -20.158 7.201 1.116 1.00 74.38 164 LYS A CA 1
ATOM 1246 C C . LYS A 1 164 ? -20.273 6.468 2.443 1.00 74.38 164 LYS A C 1
ATOM 1248 O O . LYS A 1 164 ? -21.183 6.722 3.221 1.00 74.38 164 LYS A O 1
ATOM 1253 N N . LYS A 1 165 ? -19.409 5.475 2.663 1.00 71.12 165 LYS A N 1
ATOM 1254 C CA . LYS A 1 165 ? -19.485 4.580 3.817 1.00 71.12 165 LYS A CA 1
ATOM 1255 C C . LYS A 1 165 ? -18.097 4.309 4.365 1.00 71.12 165 LYS A C 1
ATOM 1257 O O . LYS A 1 165 ? -17.214 3.837 3.649 1.00 71.12 165 LYS A O 1
ATOM 1262 N N . LEU A 1 166 ? -17.954 4.561 5.657 1.00 79.19 166 LEU A N 1
ATOM 1263 C CA . LEU A 1 166 ? -16.862 4.064 6.478 1.00 79.19 166 LEU A CA 1
ATOM 1264 C C . LEU A 1 166 ? -17.470 3.130 7.534 1.00 79.19 166 LEU A C 1
ATOM 1266 O O . LEU A 1 166 ? -18.587 3.392 7.992 1.00 79.19 166 LEU A O 1
ATOM 1270 N N . PRO A 1 167 ? -16.800 2.023 7.889 1.00 77.31 167 PRO A N 1
ATOM 1271 C CA . PRO A 1 167 ? -17.266 1.160 8.963 1.00 77.31 167 PRO A CA 1
ATOM 1272 C C . PRO A 1 167 ? -17.216 1.908 10.300 1.00 77.31 167 PRO A C 1
ATOM 1274 O O . PRO A 1 167 ? -16.495 2.896 10.463 1.00 77.31 167 PRO A O 1
ATOM 1277 N N . VAL A 1 168 ? -17.983 1.420 11.273 1.00 75.62 168 VAL A N 1
ATOM 1278 C CA . VAL A 1 168 ? -17.925 1.939 12.640 1.00 75.62 168 VAL A CA 1
ATOM 1279 C C . VAL A 1 168 ? -16.528 1.669 13.192 1.00 75.62 168 VAL A C 1
ATOM 1281 O O . VAL A 1 168 ? -16.096 0.525 13.287 1.00 75.62 168 VAL A O 1
ATOM 1284 N N . LEU A 1 169 ? -15.821 2.730 13.568 1.00 77.88 169 LEU A N 1
ATOM 1285 C CA . LEU A 1 169 ? -14.429 2.666 14.013 1.00 77.88 169 LEU A CA 1
ATOM 1286 C C . LEU A 1 169 ? -14.310 2.259 15.495 1.00 77.88 169 LEU A C 1
ATOM 1288 O O . LEU A 1 169 ? -13.559 2.860 16.260 1.00 77.88 169 LEU A O 1
ATOM 1292 N N . SER A 1 170 ? -15.076 1.252 15.925 1.00 74.19 170 SER A N 1
ATOM 1293 C CA . SER A 1 170 ? -15.143 0.806 17.326 1.00 74.19 170 SER A CA 1
ATOM 1294 C C . SER A 1 170 ? -13.872 0.110 17.818 1.00 74.19 170 SER A C 1
ATOM 1296 O O . SER A 1 170 ? -13.666 0.013 19.025 1.00 74.19 170 SER A O 1
ATOM 1298 N N . ALA A 1 171 ? -13.021 -0.369 16.908 1.00 71.75 171 ALA A N 1
ATOM 1299 C CA . ALA A 1 171 ? -11.740 -0.985 17.248 1.00 71.75 171 ALA A CA 1
ATOM 1300 C C . ALA A 1 171 ? -10.627 0.019 17.584 1.00 71.75 171 ALA A C 1
ATOM 1302 O O . ALA A 1 171 ? -9.582 -0.391 18.084 1.00 71.75 171 ALA A O 1
ATOM 1303 N N . LEU A 1 172 ? -10.841 1.323 17.368 1.00 69.56 172 LEU A N 1
ATOM 1304 C CA . LEU A 1 172 ? -9.845 2.354 17.667 1.00 69.56 172 LEU A CA 1
ATOM 1305 C C . LEU A 1 172 ? -9.778 2.611 19.178 1.00 69.56 172 LEU A C 1
ATOM 1307 O O . LEU A 1 172 ? -10.471 3.474 19.719 1.00 69.56 172 LEU A O 1
ATOM 1311 N N . LYS A 1 173 ? -8.953 1.826 19.874 1.00 67.75 173 LYS A N 1
ATOM 1312 C CA . LYS A 1 173 ? -8.860 1.830 21.342 1.00 67.75 173 LYS A CA 1
ATOM 1313 C C . LYS A 1 173 ? -7.855 2.859 21.889 1.00 67.75 173 LYS A C 1
ATOM 1315 O O . LYS A 1 173 ? -7.946 3.209 23.067 1.00 67.75 173 LYS A O 1
ATOM 1320 N N . HIS A 1 174 ? -6.925 3.381 21.074 1.00 63.31 174 HIS A N 1
ATOM 1321 C CA . HIS A 1 174 ? -5.801 4.206 21.551 1.00 63.31 174 HIS A CA 1
ATOM 1322 C C . HIS A 1 174 ? -5.443 5.394 20.635 1.00 63.31 174 HIS A C 1
ATOM 1324 O O . HIS A 1 174 ? -5.568 5.306 19.422 1.00 63.31 174 HIS A O 1
ATOM 1330 N N . SER A 1 175 ? -5.007 6.506 21.260 1.00 54.69 175 SER A N 1
ATOM 1331 C CA . SER A 1 175 ? -4.402 7.730 20.687 1.00 54.69 175 SER A CA 1
ATOM 1332 C C . SER A 1 175 ? -4.745 8.024 19.222 1.00 54.69 175 SER A C 1
ATOM 1334 O O . SER A 1 175 ? -3.980 7.659 18.339 1.00 54.69 175 SER A O 1
ATOM 1336 N N . TRP A 1 176 ? -5.850 8.733 18.972 1.00 66.50 176 TRP A N 1
ATOM 1337 C CA . TRP A 1 176 ? -6.359 8.965 17.621 1.00 66.50 176 TRP A CA 1
ATOM 1338 C C . TRP A 1 176 ? -6.152 10.403 17.138 1.00 66.50 176 TRP A C 1
ATOM 1340 O O . TRP A 1 176 ? -6.617 11.372 17.742 1.00 66.50 176 TRP A O 1
ATOM 1350 N N . LYS A 1 177 ? -5.521 10.539 15.970 1.00 74.50 177 LYS A N 1
ATOM 1351 C CA . LYS A 1 177 ? -5.706 11.698 15.091 1.00 74.50 177 LYS A CA 1
ATOM 1352 C C . LYS A 1 177 ? -6.608 11.265 13.945 1.00 74.50 177 LYS A C 1
ATOM 1354 O O . LYS A 1 177 ? -6.144 10.638 12.996 1.00 74.50 177 LYS A O 1
ATOM 1359 N N . LEU A 1 178 ? -7.894 11.587 14.062 1.00 79.94 178 LEU A N 1
ATOM 1360 C CA . LEU A 1 178 ? -8.885 11.329 13.024 1.00 79.94 178 LEU A CA 1
ATOM 1361 C C . LEU A 1 178 ? -9.130 12.609 12.230 1.00 79.94 178 LEU A C 1
ATOM 1363 O O . LEU A 1 178 ? -9.510 13.638 12.792 1.00 79.94 178 LEU A O 1
ATOM 1367 N N . ARG A 1 179 ? -8.938 12.551 10.915 1.00 81.31 179 ARG A N 1
ATOM 1368 C CA . ARG A 1 179 ? -9.352 13.620 10.006 1.00 81.31 179 ARG A CA 1
ATOM 1369 C C . ARG A 1 179 ? -10.050 13.014 8.805 1.00 81.31 179 ARG A C 1
ATOM 1371 O O . ARG A 1 179 ? -9.400 12.375 7.987 1.00 81.31 179 ARG A O 1
ATOM 1378 N N . ILE A 1 180 ? -11.350 13.263 8.690 1.00 80.69 180 ILE A N 1
ATOM 1379 C CA . ILE A 1 180 ? -12.138 12.910 7.510 1.00 80.69 180 ILE A CA 1
ATOM 1380 C C . ILE A 1 180 ? -12.668 14.211 6.907 1.00 80.69 180 ILE A C 1
ATOM 1382 O O . ILE A 1 180 ? -13.410 14.934 7.568 1.00 80.69 180 ILE A O 1
ATOM 1386 N N . THR A 1 181 ? -12.248 14.557 5.689 1.00 78.00 181 THR A N 1
ATOM 1387 C CA . THR A 1 181 ? -12.721 15.763 4.984 1.00 78.00 181 THR A CA 1
ATOM 1388 C C . THR A 1 181 ? -12.996 15.464 3.519 1.00 78.00 181 THR A C 1
ATOM 1390 O O . THR A 1 181 ? -12.250 14.725 2.885 1.00 78.00 181 THR A O 1
ATOM 1393 N N . GLY A 1 182 ? -14.048 16.056 2.955 1.00 66.31 182 GLY A N 1
ATOM 1394 C CA . GLY A 1 182 ? -14.388 15.872 1.539 1.00 66.31 182 GLY A CA 1
ATOM 1395 C C . GLY A 1 182 ? -15.013 14.515 1.189 1.00 66.31 182 GLY A C 1
ATOM 1396 O O . GLY A 1 182 ? -15.354 14.319 0.032 1.00 66.31 182 GLY A O 1
ATOM 1397 N N . ALA A 1 183 ? -15.201 13.612 2.159 1.00 61.00 183 ALA A N 1
ATOM 1398 C CA . ALA A 1 183 ? -16.094 12.464 2.030 1.00 61.00 183 ALA A CA 1
ATOM 1399 C C . ALA A 1 183 ? -17.524 12.920 2.359 1.00 61.00 183 ALA A C 1
ATOM 1401 O O . ALA A 1 183 ? -17.749 13.499 3.425 1.00 61.00 183 ALA A O 1
ATOM 1402 N N . MET A 1 184 ? -18.479 12.709 1.452 1.00 49.34 184 MET A N 1
ATOM 1403 C CA . MET A 1 184 ? -19.896 12.950 1.736 1.00 49.34 184 MET A CA 1
ATOM 1404 C C . MET A 1 184 ? -20.401 11.819 2.640 1.00 49.34 184 MET A C 1
ATOM 1406 O O . MET A 1 184 ? -20.808 10.766 2.155 1.00 49.34 184 MET A O 1
ATOM 1410 N N . ALA A 1 185 ? -20.300 12.008 3.955 1.00 43.41 185 ALA A N 1
ATOM 1411 C CA . ALA A 1 185 ? -21.023 11.183 4.913 1.00 43.41 185 ALA A CA 1
ATOM 1412 C C . ALA A 1 185 ? -22.460 11.718 4.999 1.00 43.41 185 ALA A C 1
ATOM 1414 O O . ALA A 1 185 ? -22.648 12.866 5.405 1.00 43.41 185 ALA A O 1
ATOM 1415 N N . ASP A 1 186 ? -23.428 10.909 4.562 1.00 38.75 186 ASP A N 1
ATOM 1416 C CA . ASP A 1 186 ? -24.856 11.132 4.832 1.00 38.75 186 ASP A CA 1
ATOM 1417 C C . ASP A 1 186 ? -25.175 10.835 6.309 1.00 38.75 186 ASP A C 1
ATOM 1419 O O . ASP A 1 186 ? -24.632 9.834 6.843 1.00 38.75 186 ASP A O 1
#